Protein AF-A0A1Y4IYH4-F1 (afdb_monomer)

Solvent-accessible surface area (backbone atoms only — not comparable to full-atom values): 10622 Å² total; per-residue (Å²): 116,68,70,62,53,53,55,55,51,54,55,56,58,58,58,67,68,66,68,66,77,70,72,69,72,68,76,26,35,37,28,42,46,94,68,52,71,69,56,47,57,51,36,62,74,78,44,76,47,58,48,52,30,32,38,38,54,55,100,70,53,34,33,33,34,35,35,42,35,40,28,56,84,56,44,77,47,79,48,78,71,44,76,44,80,45,66,56,59,51,42,37,32,43,35,59,52,62,54,32,41,31,44,36,41,56,50,98,92,48,75,51,78,46,74,46,77,32,94,58,37,36,75,82,73,25,72,39,69,49,78,50,65,53,73,57,81,41,79,59,50,73,69,46,76,40,62,46,34,34,36,41,6,24,68,60,85,59,84,75,73,74,82,64,56,77,51,51,89,77,54,78,34,33,28,28,38,33,35,34,39,32,40,35,69,54,77,86,129

Nearest PDB structures (foldseek):
  6zzg-assembly2_J  TM=3.929E-01  e=9.591E-01  Mus musculus
  5dc0-assembly1_A  TM=3.392E-01  e=7.765E-01  Homo sapiens
  3e8v-assembly1_A  TM=3.009E-01  e=7.366E-01  Bacteroides fragilis NCTC 9343
  7zlv-assembly1_i  TM=2.589E-01  e=2.353E+00  Escherichia phage T5

Secondary structure (DSSP, 8-state):
-HHHHHHHHHHHHHHGGG------PPPPEEEE----HHHHHHHHHH-TTEEEEEEE--SS-EEEEEEEEEEETTEEEEEEEEEEEPPSEEEEEEEE-SSEEEEEEEETTEEEEEEEE-S--HHHH-SEEEEEE--SEEE--TT-EEEEEEEEEESS--SSPPS-GGGGGGS--SEEEEEEEEEEE----

Radius of gyration: 23.45 Å; Cα contacts (8 Å, |Δi|>4): 371; chains: 1; bounding box: 82×43×54 Å

Structure (mmCIF, N/CA/C/O backbone):
data_AF-A0A1Y4IYH4-F1
#
_entry.id   AF-A0A1Y4IYH4-F1
#
loop_
_atom_site.group_PDB
_atom_site.id
_atom_site.type_symbol
_atom_site.label_atom_id
_atom_site.label_alt_id
_atom_site.label_comp_id
_atom_site.label_asym_id
_atom_site.label_entity_id
_atom_site.label_seq_id
_atom_site.pdbx_PDB_ins_code
_atom_site.Cartn_x
_atom_site.Cartn_y
_atom_site.Cartn_z
_atom_site.occupancy
_atom_site.B_iso_or_equiv
_atom_site.auth_seq_id
_atom_site.auth_comp_id
_atom_site.auth_asym_id
_atom_site.auth_atom_id
_atom_site.pdbx_PDB_model_num
ATOM 1 N N . MET A 1 1 ? -67.430 -4.080 26.512 1.00 50.81 1 MET A N 1
ATOM 2 C CA . MET A 1 1 ? -66.616 -4.223 25.279 1.00 50.81 1 MET A CA 1
ATOM 3 C C . MET A 1 1 ? -65.367 -3.336 25.262 1.00 50.81 1 MET A C 1
ATOM 5 O O . MET A 1 1 ? -64.350 -3.802 24.774 1.00 50.81 1 MET A O 1
ATOM 9 N N . ALA A 1 2 ? -65.377 -2.137 25.863 1.00 53.12 2 ALA A N 1
ATOM 10 C CA . ALA A 1 2 ? -64.227 -1.215 25.870 1.00 53.12 2 ALA A CA 1
ATOM 11 C C . ALA A 1 2 ? -62.920 -1.771 26.489 1.00 53.12 2 ALA A C 1
ATOM 13 O O . ALA A 1 2 ? -61.836 -1.502 25.987 1.00 53.12 2 ALA A O 1
ATOM 14 N N . LYS A 1 3 ? -63.005 -2.607 27.536 1.00 47.94 3 LYS A N 1
ATOM 15 C CA . LYS A 1 3 ? -61.825 -3.136 28.255 1.00 47.94 3 LYS A CA 1
ATOM 16 C C . LYS A 1 3 ? -60.985 -4.125 27.425 1.00 47.94 3 LYS A C 1
ATOM 18 O O . LYS A 1 3 ? -59.770 -4.141 27.554 1.00 47.94 3 LYS A O 1
ATOM 23 N N . LYS A 1 4 ? -61.628 -4.915 26.549 1.00 50.66 4 LYS A N 1
ATOM 24 C CA . LYS A 1 4 ? -60.944 -5.853 25.636 1.00 50.66 4 LYS A CA 1
ATOM 25 C C . LYS A 1 4 ? -60.286 -5.128 24.459 1.00 50.66 4 LYS A C 1
ATOM 27 O O . LYS A 1 4 ? -59.223 -5.545 24.026 1.00 50.66 4 LYS A O 1
ATOM 32 N N . LEU A 1 5 ? -60.888 -4.027 24.000 1.00 55.97 5 LEU A N 1
ATOM 33 C CA . LEU A 1 5 ? -60.331 -3.187 22.939 1.00 55.97 5 LEU A CA 1
ATOM 34 C C . LEU A 1 5 ? -59.094 -2.414 23.429 1.00 55.97 5 LEU A C 1
ATOM 36 O O . LEU A 1 5 ? -58.098 -2.348 22.722 1.00 55.97 5 LEU A O 1
ATOM 40 N N . LEU A 1 6 ? -59.118 -1.923 24.675 1.00 57.62 6 LEU A N 1
ATOM 41 C CA . LEU A 1 6 ? -57.980 -1.226 25.286 1.00 57.62 6 LEU A CA 1
ATOM 42 C C . LEU A 1 6 ? -56.748 -2.138 25.447 1.00 57.62 6 LEU A C 1
ATOM 44 O O . LEU A 1 6 ? -55.632 -1.716 25.172 1.00 57.62 6 LEU A O 1
ATOM 48 N N . LEU A 1 7 ? -56.951 -3.403 25.837 1.00 55.66 7 LEU A N 1
ATOM 49 C CA . LEU A 1 7 ? -55.882 -4.407 25.963 1.00 55.66 7 LEU A CA 1
ATOM 50 C C . LEU A 1 7 ? -55.277 -4.816 24.607 1.00 55.66 7 LEU A C 1
ATOM 52 O O . LEU A 1 7 ? -54.079 -5.083 24.520 1.00 55.66 7 LEU A O 1
ATOM 56 N N . LEU A 1 8 ? -56.086 -4.829 23.545 1.00 58.03 8 LEU A N 1
ATOM 57 C CA . LEU A 1 8 ? -55.641 -5.136 22.180 1.00 58.03 8 LEU A CA 1
ATOM 58 C C . LEU A 1 8 ? -54.833 -3.986 21.561 1.00 58.03 8 LEU A C 1
ATOM 60 O O . LEU A 1 8 ? -53.857 -4.222 20.862 1.00 58.03 8 LEU A O 1
ATOM 64 N N . VAL A 1 9 ? -55.190 -2.738 21.873 1.00 59.75 9 VAL A N 1
ATOM 65 C CA . VAL A 1 9 ? -54.425 -1.557 21.442 1.00 59.75 9 VAL A CA 1
ATOM 66 C C . VAL A 1 9 ? -53.103 -1.442 22.211 1.00 59.75 9 VAL A C 1
ATOM 68 O O . VAL A 1 9 ? -52.075 -1.129 21.616 1.00 59.75 9 VAL A O 1
ATOM 71 N N . LEU A 1 10 ? -53.093 -1.768 23.510 1.00 56.16 10 LEU A N 1
ATOM 72 C CA . LEU A 1 10 ? -51.880 -1.719 24.336 1.00 56.16 10 LEU A CA 1
ATOM 73 C C . LEU A 1 10 ? -50.839 -2.777 23.923 1.00 56.16 10 LEU A C 1
ATOM 75 O O . LEU A 1 10 ? -49.643 -2.511 23.960 1.00 56.16 10 LEU A O 1
ATOM 79 N N . THR A 1 11 ? -51.281 -3.958 23.481 1.00 58.38 11 THR A N 1
ATOM 80 C CA . THR A 1 11 ? -50.388 -5.023 22.983 1.00 58.38 11 THR A CA 1
ATOM 81 C C . THR A 1 11 ? -49.821 -4.715 21.595 1.00 58.38 11 THR A C 1
ATOM 83 O O . THR A 1 11 ? -48.663 -5.031 21.334 1.00 58.38 11 THR A O 1
ATOM 86 N N . LEU A 1 12 ? -50.579 -4.021 20.738 1.00 54.62 12 LEU A N 1
ATOM 87 C CA . LEU A 1 12 ? -50.099 -3.562 19.430 1.00 54.62 12 LEU A CA 1
ATOM 88 C C . LEU A 1 12 ? -49.062 -2.426 19.547 1.00 54.62 12 LEU A C 1
ATOM 90 O O . LEU A 1 12 ? -48.119 -2.368 18.763 1.00 54.62 12 LEU A O 1
ATOM 94 N N . LEU A 1 13 ? -49.200 -1.557 20.556 1.00 55.19 13 LEU A N 1
ATOM 95 C CA . LEU A 1 13 ? -48.246 -0.477 20.847 1.00 55.19 13 LEU A CA 1
ATOM 96 C C . LEU A 1 13 ? -46.924 -0.985 21.446 1.00 55.19 13 LEU A C 1
ATOM 98 O O . LEU A 1 13 ? -45.880 -0.409 21.153 1.00 55.19 13 LEU A O 1
ATOM 102 N N . LEU A 1 14 ? -46.935 -2.075 22.227 1.00 54.03 14 LEU A N 1
ATOM 103 C CA . LEU A 1 14 ? -45.694 -2.690 22.725 1.00 54.03 14 LEU A CA 1
ATOM 104 C C . LEU A 1 14 ? -44.902 -3.426 21.629 1.00 54.03 14 LEU A C 1
ATOM 106 O O . LEU A 1 14 ? -43.679 -3.492 21.714 1.00 54.03 14 LEU A O 1
ATOM 110 N N . ALA A 1 15 ? -45.563 -3.942 20.588 1.00 53.66 15 ALA A N 1
ATOM 111 C CA . ALA A 1 15 ? -44.885 -4.617 19.477 1.00 53.66 15 ALA A CA 1
ATOM 112 C C . ALA A 1 15 ? -44.146 -3.642 18.537 1.00 53.66 15 ALA A C 1
ATOM 114 O O . ALA A 1 15 ? -43.142 -4.014 17.936 1.00 53.66 15 ALA A O 1
ATOM 115 N N . ALA A 1 16 ? -44.591 -2.383 18.448 1.00 50.28 16 ALA A N 1
ATOM 116 C CA . ALA A 1 16 ? -43.947 -1.354 17.625 1.00 50.28 16 ALA A CA 1
ATOM 117 C C . ALA A 1 16 ? -42.664 -0.765 18.251 1.00 50.28 16 ALA A C 1
ATOM 119 O O . ALA A 1 16 ? -41.899 -0.099 17.560 1.00 50.28 16 ALA A O 1
ATOM 120 N N . GLY A 1 17 ? -42.406 -1.021 19.541 1.00 47.31 17 GLY A N 1
ATOM 121 C CA . GLY A 1 17 ? -41.174 -0.615 20.234 1.00 47.31 17 GLY A CA 1
ATOM 122 C C . GLY A 1 17 ? -40.003 -1.594 20.083 1.00 47.31 17 GLY A C 1
ATOM 123 O O . GLY A 1 17 ? -38.910 -1.303 20.556 1.00 47.31 17 GLY A O 1
ATOM 124 N N . LEU A 1 18 ? -40.220 -2.746 19.435 1.00 45.38 18 LEU A N 1
ATOM 125 C CA . LEU A 1 18 ? -39.199 -3.770 19.170 1.00 45.38 18 LEU A CA 1
ATOM 126 C C . LEU A 1 18 ? -38.553 -3.631 17.787 1.00 45.38 18 LEU A C 1
ATOM 128 O O . LEU A 1 18 ? -37.831 -4.531 17.362 1.00 45.38 18 LEU A O 1
ATOM 132 N N . CYS A 1 19 ? -38.756 -2.500 17.102 1.00 47.59 19 CYS A N 1
ATOM 133 C CA . CYS A 1 19 ? -37.833 -2.096 16.053 1.00 47.59 19 CYS A CA 1
ATOM 134 C C . CYS A 1 19 ? -36.523 -1.738 16.758 1.00 47.59 19 CYS A C 1
ATOM 136 O O . CYS A 1 19 ? -36.266 -0.579 17.083 1.00 47.59 19 CYS A O 1
ATOM 138 N N . GLY A 1 20 ? -35.743 -2.769 17.092 1.00 42.69 20 GLY A N 1
ATOM 139 C CA . GLY A 1 20 ? -34.350 -2.600 17.422 1.00 42.69 20 GLY A CA 1
ATOM 140 C C . GLY A 1 20 ? -33.790 -1.708 16.334 1.00 42.69 20 GLY A C 1
ATOM 141 O O . GLY A 1 20 ? -33.920 -2.014 15.148 1.00 42.69 20 GLY A O 1
ATOM 142 N N . CYS A 1 21 ? -33.235 -0.569 16.731 1.00 44.31 21 CYS A N 1
ATOM 143 C CA . CYS A 1 21 ? -32.196 0.024 15.926 1.00 44.31 21 CYS A CA 1
ATOM 144 C C . CYS A 1 21 ? -31.138 -1.073 15.833 1.00 44.31 21 CYS A C 1
ATOM 146 O O . CYS A 1 21 ? -30.289 -1.194 16.716 1.00 44.31 21 CYS A O 1
ATOM 148 N N . GLU A 1 22 ? -31.222 -1.913 14.801 1.00 43.88 22 GLU A N 1
ATOM 149 C CA . GLU A 1 22 ? -30.023 -2.425 14.180 1.00 43.88 22 GLU A CA 1
ATOM 150 C C . GLU A 1 22 ? -29.226 -1.150 13.935 1.00 43.88 22 GLU A C 1
ATOM 152 O O . GLU A 1 22 ? -29.556 -0.342 13.064 1.00 43.88 22 GLU A O 1
ATOM 157 N N . LYS A 1 23 ? -28.267 -0.868 14.824 1.00 43.31 23 LYS A N 1
ATOM 158 C CA . LYS A 1 23 ? -27.144 -0.028 14.459 1.00 43.31 23 LYS A CA 1
ATOM 159 C C . LYS A 1 23 ? -26.594 -0.763 13.253 1.00 43.31 23 LYS A C 1
ATOM 161 O O . LYS A 1 23 ? -25.899 -1.759 13.432 1.00 43.31 23 LYS A O 1
ATOM 166 N N . GLY A 1 24 ? -27.033 -0.368 12.058 1.00 44.16 24 GLY A N 1
ATOM 167 C CA . GLY A 1 24 ? -26.404 -0.799 10.831 1.00 44.16 24 GLY A CA 1
ATOM 168 C C . GLY A 1 24 ? -24.943 -0.498 11.071 1.00 44.16 24 GLY A C 1
ATOM 169 O O . GLY A 1 24 ? -24.601 0.662 11.306 1.00 44.16 24 GLY A O 1
ATOM 170 N N . LEU A 1 25 ? -24.144 -1.554 11.218 1.00 59.16 25 LEU A N 1
ATOM 171 C CA . LEU A 1 25 ? -22.717 -1.413 11.426 1.00 59.16 25 LEU A CA 1
ATOM 172 C C . LEU A 1 25 ? -22.259 -0.547 10.263 1.00 59.16 25 LEU A C 1
ATOM 174 O O . LEU A 1 25 ? -22.497 -0.914 9.108 1.00 59.16 25 LEU A O 1
ATOM 178 N N . GLU A 1 26 ? -21.735 0.644 10.563 1.00 69.81 26 GLU A N 1
ATOM 179 C CA . GLU A 1 26 ? -21.171 1.470 9.506 1.00 69.81 26 GLU A CA 1
ATOM 180 C C . GLU A 1 26 ? -20.184 0.588 8.737 1.00 69.81 26 GLU A C 1
ATOM 182 O O . GLU A 1 26 ? -19.442 -0.181 9.365 1.00 69.81 26 GLU A O 1
ATOM 187 N N . PRO A 1 27 ? -20.230 0.608 7.394 1.00 85.62 27 PRO A N 1
ATOM 188 C CA . PRO A 1 27 ? -19.358 -0.242 6.610 1.00 85.62 27 PRO A CA 1
ATOM 189 C C . PRO A 1 27 ? -17.913 0.047 7.008 1.00 85.62 27 PRO A C 1
ATOM 191 O O . PRO A 1 27 ? -17.549 1.197 7.261 1.00 85.62 27 PRO A O 1
ATOM 194 N N . MET A 1 28 ? -17.097 -1.001 7.073 1.00 95.25 28 MET A N 1
ATOM 195 C CA . MET A 1 28 ? -15.667 -0.825 7.2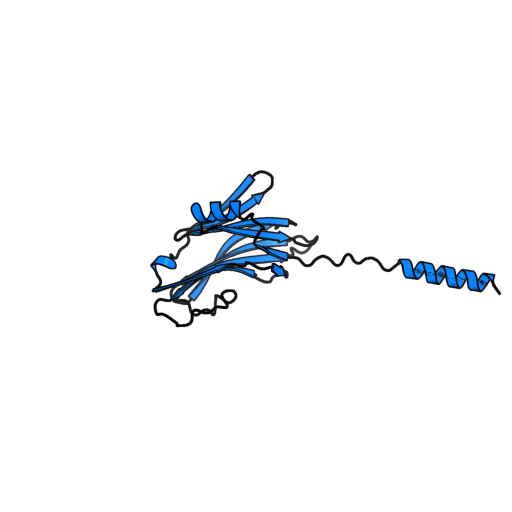87 1.00 95.25 28 MET A CA 1
ATOM 196 C C . MET A 1 28 ? -15.093 -0.033 6.115 1.00 95.25 28 MET A C 1
ATOM 198 O O . MET A 1 28 ? -15.462 -0.266 4.961 1.00 95.25 28 MET A O 1
ATOM 202 N N . GLN A 1 29 ? -14.222 0.923 6.407 1.00 96.38 29 GLN A N 1
ATOM 203 C CA . GLN A 1 29 ? -13.776 1.925 5.443 1.00 96.38 29 GLN A CA 1
ATOM 204 C C . GLN A 1 29 ? -12.274 2.130 5.523 1.00 96.38 29 GLN A C 1
ATOM 206 O O . GLN A 1 29 ? -11.694 2.108 6.605 1.00 96.38 29 GLN A O 1
ATOM 211 N N . LEU A 1 30 ? -11.679 2.387 4.365 1.00 97.06 30 LEU A N 1
ATOM 212 C CA . LEU A 1 30 ? -10.299 2.804 4.175 1.00 97.06 30 LEU A CA 1
ATOM 213 C C . LEU A 1 30 ? -10.303 4.014 3.245 1.00 97.06 30 LEU A C 1
ATOM 215 O O . LEU A 1 30 ? -10.937 3.976 2.192 1.00 97.06 30 LEU A O 1
ATOM 219 N N . ARG A 1 31 ? -9.596 5.082 3.601 1.00 95.75 31 ARG A N 1
ATOM 220 C CA . ARG A 1 31 ? -9.535 6.291 2.771 1.00 95.75 31 ARG A CA 1
ATOM 221 C C . ARG A 1 31 ? -8.257 7.073 2.999 1.00 95.75 31 ARG A C 1
ATOM 223 O O . ARG A 1 31 ? -7.542 6.833 3.968 1.00 95.75 31 ARG A O 1
ATOM 230 N N . ALA A 1 32 ? -7.974 8.021 2.109 1.00 93.44 32 ALA A N 1
ATOM 231 C CA . ALA A 1 32 ? -6.895 8.978 2.328 1.00 93.44 32 ALA A CA 1
ATOM 232 C C . ALA A 1 32 ? -7.135 9.759 3.629 1.00 93.44 32 ALA A C 1
ATOM 234 O O . ALA A 1 32 ? -8.243 10.245 3.870 1.00 93.44 32 ALA A O 1
ATOM 235 N N . ALA A 1 33 ? -6.098 9.881 4.458 1.00 91.19 33 ALA A N 1
ATOM 236 C CA . ALA A 1 33 ? -6.211 10.591 5.723 1.00 91.19 33 ALA A CA 1
ATOM 237 C C . ALA A 1 33 ? -6.438 12.095 5.468 1.00 91.19 33 ALA A C 1
ATOM 239 O O . ALA A 1 33 ? -5.775 12.689 4.602 1.00 91.19 33 ALA A O 1
ATOM 240 N N . PRO A 1 34 ? -7.353 12.746 6.205 1.00 85.81 34 PRO A N 1
ATOM 241 C CA . PRO A 1 34 ? -7.597 14.171 6.056 1.00 85.81 34 PRO A CA 1
ATOM 242 C C . PRO A 1 34 ? -6.408 14.975 6.599 1.00 85.81 34 PRO A C 1
ATOM 244 O O . PRO A 1 34 ? -6.299 15.226 7.794 1.00 85.81 34 PRO A O 1
ATOM 247 N N . VAL A 1 35 ? -5.523 15.427 5.709 1.00 85.00 35 VAL A N 1
ATOM 248 C CA . VAL A 1 35 ? -4.452 16.379 6.048 1.00 85.00 35 VAL A CA 1
ATOM 249 C C . VAL A 1 35 ? -4.819 17.797 5.618 1.00 85.00 35 VAL A C 1
ATOM 251 O O . VAL A 1 35 ? -5.391 18.004 4.537 1.00 85.00 35 VAL A O 1
ATOM 254 N N . SER A 1 36 ? -4.486 18.776 6.470 1.00 86.12 36 SER A N 1
ATOM 255 C CA . SER A 1 36 ? -4.703 20.193 6.167 1.00 86.12 36 SER A CA 1
ATOM 256 C C . SER A 1 36 ? -3.889 20.616 4.946 1.00 86.12 36 SER A C 1
ATOM 258 O O . SER A 1 36 ? -2.914 19.962 4.565 1.00 86.12 36 SER A O 1
ATOM 260 N N . GLU A 1 37 ? -4.293 21.716 4.320 1.00 87.00 37 GLU A N 1
ATOM 261 C CA . GLU A 1 37 ? -3.578 22.255 3.166 1.00 87.00 37 GLU A CA 1
ATOM 262 C C . GLU A 1 37 ? -2.154 22.682 3.544 1.00 87.00 37 GLU A C 1
ATOM 264 O O . GLU A 1 37 ? -1.207 22.399 2.818 1.00 87.00 37 GLU A O 1
ATOM 269 N N . GLU A 1 38 ? -1.973 23.269 4.727 1.00 87.50 38 GLU A N 1
ATOM 270 C CA . GLU A 1 38 ? -0.659 23.645 5.246 1.00 87.50 38 GLU A CA 1
ATOM 271 C C . GLU A 1 38 ? 0.225 22.415 5.483 1.00 87.50 38 GLU A C 1
ATOM 273 O O . GLU A 1 38 ? 1.398 22.417 5.113 1.00 87.50 38 GLU A O 1
ATOM 278 N N . THR A 1 39 ? -0.325 21.340 6.063 1.00 86.38 39 THR A N 1
ATOM 279 C CA . THR A 1 39 ? 0.412 20.081 6.241 1.00 86.38 39 THR A CA 1
ATOM 280 C C . THR A 1 39 ? 0.791 19.474 4.895 1.00 86.38 39 THR A C 1
ATOM 282 O O . THR A 1 3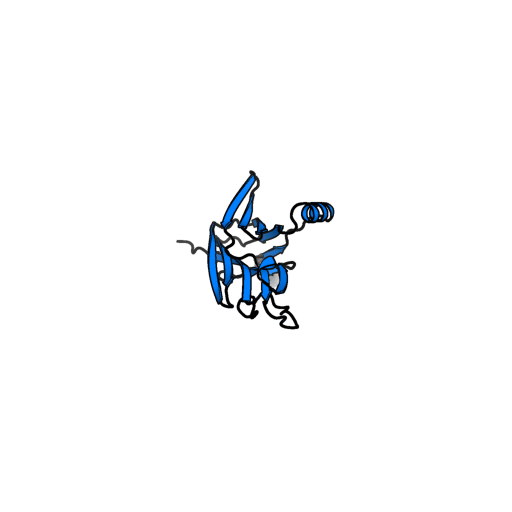9 ? 1.926 19.034 4.738 1.00 86.38 39 THR A O 1
ATOM 285 N N . ARG A 1 40 ? -0.115 19.492 3.912 1.00 84.69 40 ARG A N 1
ATOM 286 C CA . ARG A 1 40 ? 0.157 18.986 2.561 1.00 84.69 40 ARG A CA 1
ATOM 287 C C . ARG A 1 40 ? 1.266 19.779 1.873 1.00 84.69 40 ARG A C 1
ATOM 289 O O . ARG A 1 40 ? 2.202 19.172 1.378 1.00 84.69 40 ARG A O 1
ATOM 296 N N . GLN A 1 41 ? 1.238 21.109 1.953 1.00 85.62 41 GLN A N 1
ATOM 297 C CA . GLN A 1 41 ? 2.306 21.962 1.418 1.00 85.62 41 GLN A CA 1
ATOM 298 C C . GLN A 1 41 ? 3.663 21.673 2.061 1.00 85.62 41 GLN A C 1
ATOM 300 O O . GLN A 1 41 ? 4.685 21.680 1.380 1.00 85.62 41 GLN A O 1
ATOM 305 N N . VAL A 1 42 ? 3.695 21.411 3.370 1.00 85.88 42 VAL A N 1
ATOM 306 C CA . VAL A 1 42 ? 4.935 21.016 4.047 1.00 85.88 42 VAL A CA 1
ATOM 307 C C . VAL A 1 42 ? 5.403 19.645 3.564 1.00 85.88 42 VAL A C 1
ATOM 309 O O . VAL A 1 42 ? 6.581 19.509 3.246 1.00 85.88 42 VAL A O 1
ATOM 312 N N . LEU A 1 43 ? 4.506 18.659 3.473 1.00 84.94 43 LEU A N 1
ATOM 313 C CA . LEU A 1 43 ? 4.821 17.319 2.969 1.00 84.94 43 LEU A CA 1
ATOM 314 C C . LEU A 1 43 ? 5.353 17.362 1.533 1.00 84.94 43 LEU A C 1
ATOM 316 O O . LEU A 1 43 ? 6.386 16.763 1.265 1.00 84.94 43 LEU A O 1
ATOM 320 N N . ASP A 1 44 ? 4.750 18.155 0.650 1.00 83.06 44 ASP A N 1
ATOM 321 C CA . ASP A 1 44 ? 5.201 18.312 -0.737 1.00 83.06 44 ASP A CA 1
ATOM 322 C C . ASP A 1 44 ? 6.625 18.889 -0.844 1.00 83.06 44 ASP A C 1
ATOM 324 O O . ASP A 1 44 ? 7.338 18.620 -1.812 1.00 83.06 44 ASP A O 1
ATOM 328 N N . LEU A 1 45 ? 7.063 19.674 0.149 1.00 81.75 45 LEU A N 1
ATOM 329 C CA . LEU A 1 45 ? 8.416 20.237 0.201 1.00 81.75 45 LEU A CA 1
ATOM 330 C C . LEU A 1 45 ? 9.458 19.260 0.755 1.00 81.75 45 LEU A C 1
ATOM 332 O O . LEU A 1 45 ? 10.628 19.359 0.382 1.00 81.75 45 LEU A O 1
ATOM 336 N N . ILE A 1 46 ? 9.067 18.380 1.682 1.00 80.50 46 ILE A N 1
ATOM 337 C CA . ILE A 1 46 ? 10.012 17.545 2.442 1.00 80.50 46 ILE A CA 1
ATOM 338 C C . ILE A 1 46 ? 10.005 16.074 2.026 1.00 80.50 46 ILE A C 1
ATOM 340 O O . ILE A 1 46 ? 11.037 15.418 2.152 1.00 80.50 46 ILE A O 1
ATOM 344 N N . ASP A 1 47 ? 8.865 15.552 1.573 1.00 75.12 47 ASP A N 1
ATOM 345 C CA . ASP A 1 47 ? 8.660 14.135 1.281 1.00 75.12 47 ASP A CA 1
ATOM 346 C C . ASP A 1 47 ? 7.421 13.918 0.392 1.00 75.12 47 ASP A C 1
ATOM 348 O O . ASP A 1 47 ? 6.353 13.504 0.848 1.00 75.12 47 ASP A O 1
ATOM 352 N N . ASN A 1 48 ? 7.570 14.177 -0.908 1.00 72.25 48 ASN A N 1
ATOM 353 C CA . ASN A 1 48 ? 6.514 13.947 -1.901 1.00 72.25 48 ASN A CA 1
ATOM 354 C C . ASN A 1 48 ? 6.242 12.452 -2.182 1.00 72.25 48 ASN A C 1
ATOM 356 O O . ASN A 1 48 ? 5.418 12.121 -3.035 1.00 72.25 48 ASN A O 1
ATOM 360 N N . GLU A 1 49 ? 6.944 11.548 -1.494 1.00 83.50 49 GLU A N 1
ATOM 361 C CA . GLU A 1 49 ? 6.802 10.096 -1.615 1.00 83.50 49 GLU A CA 1
ATOM 362 C C . GLU A 1 49 ? 5.961 9.488 -0.483 1.00 83.50 49 GLU A C 1
ATOM 364 O O . GLU A 1 49 ? 5.720 8.277 -0.483 1.00 83.50 49 GLU A O 1
ATOM 369 N N . LEU A 1 50 ? 5.510 10.313 0.470 1.00 89.50 50 LEU A N 1
ATOM 370 C CA . LEU A 1 50 ? 4.676 9.911 1.596 1.00 89.50 50 LEU A CA 1
ATOM 371 C C . LEU A 1 50 ? 3.187 10.025 1.248 1.00 89.50 50 LEU A C 1
ATOM 373 O O . LEU A 1 50 ? 2.706 11.071 0.821 1.00 89.50 50 LEU A O 1
ATOM 377 N N . THR A 1 51 ? 2.421 8.964 1.488 1.00 91.81 51 THR A N 1
ATOM 378 C CA . THR A 1 51 ? 0.953 8.986 1.402 1.00 91.81 51 THR A CA 1
ATOM 379 C C . THR A 1 51 ? 0.346 8.426 2.683 1.00 91.81 51 THR A C 1
ATOM 381 O O . THR A 1 51 ? 0.839 7.433 3.210 1.00 91.81 51 THR A O 1
ATOM 384 N N . LEU A 1 52 ? -0.697 9.086 3.195 1.00 93.12 52 LEU A N 1
ATOM 385 C CA . LEU A 1 52 ? -1.342 8.770 4.468 1.00 93.12 52 LEU A CA 1
ATOM 386 C C . LEU A 1 52 ? -2.767 8.261 4.238 1.00 93.12 52 LEU A C 1
ATOM 388 O O . LEU A 1 52 ? -3.527 8.852 3.465 1.00 93.12 52 LEU A O 1
ATOM 392 N N . TRP A 1 53 ? -3.145 7.223 4.975 1.00 95.88 53 TRP A N 1
ATOM 393 C CA . TRP A 1 53 ? -4.493 6.668 5.002 1.00 95.88 53 TRP A CA 1
ATOM 394 C C . TRP A 1 53 ? -4.975 6.469 6.430 1.00 95.88 53 TRP A C 1
ATOM 396 O O . TRP A 1 53 ? -4.194 6.319 7.369 1.00 95.88 53 TRP A O 1
ATOM 406 N N . GLU A 1 54 ? -6.290 6.426 6.567 1.00 95.44 54 GLU A N 1
ATOM 407 C CA . GLU A 1 54 ? -6.966 5.997 7.779 1.00 95.44 54 GLU A CA 1
ATOM 408 C C . GLU A 1 54 ? -7.944 4.875 7.447 1.00 95.44 54 GLU A C 1
ATOM 410 O O . GLU A 1 54 ? -8.503 4.819 6.344 1.00 95.44 54 GLU A O 1
ATOM 415 N N . TYR A 1 55 ? -8.160 3.980 8.406 1.00 95.88 55 TYR A N 1
ATOM 416 C CA . TYR A 1 55 ? -9.180 2.947 8.294 1.00 95.88 55 TYR A CA 1
ATOM 417 C C . TYR A 1 55 ? -10.006 2.814 9.566 1.00 95.88 55 TYR A C 1
ATOM 419 O O . TYR A 1 55 ? -9.541 3.114 10.665 1.00 95.88 55 TYR A O 1
ATOM 427 N N . ARG A 1 56 ? -11.232 2.314 9.406 1.00 95.50 56 ARG A N 1
ATOM 428 C CA . ARG A 1 56 ? -12.149 1.938 10.483 1.00 95.50 56 ARG A CA 1
ATOM 429 C C . ARG A 1 56 ? -12.727 0.557 10.196 1.00 95.50 56 ARG A C 1
ATOM 431 O O . ARG A 1 56 ? -13.274 0.324 9.119 1.00 95.50 56 ARG A O 1
ATOM 438 N N . LEU A 1 57 ? -12.631 -0.331 11.176 1.00 95.06 57 LEU A N 1
ATOM 439 C CA . LEU A 1 57 ? -13.211 -1.669 11.180 1.00 95.06 57 LEU A CA 1
ATOM 440 C C . LEU A 1 57 ? -14.471 -1.701 12.056 1.00 95.06 57 LEU A C 1
ATOM 442 O O . LEU A 1 57 ? -14.758 -0.769 12.806 1.00 95.06 57 LEU A O 1
ATOM 446 N N . ASN A 1 58 ? -15.238 -2.781 11.941 1.00 93.44 58 ASN A N 1
ATOM 447 C CA . ASN A 1 58 ? -16.351 -3.069 12.841 1.00 93.44 58 ASN A CA 1
ATOM 448 C C . ASN A 1 58 ? -15.838 -3.756 14.126 1.00 93.44 58 ASN A C 1
ATOM 450 O O . ASN A 1 58 ? -14.636 -3.945 14.295 1.00 93.44 58 ASN A O 1
ATOM 454 N N . ASP A 1 59 ? -16.748 -4.172 15.011 1.00 88.44 59 ASP A N 1
ATOM 455 C CA . ASP A 1 59 ? -16.426 -4.778 16.318 1.00 88.44 59 ASP A CA 1
ATOM 456 C C . ASP A 1 59 ? -15.775 -6.189 16.245 1.00 88.44 59 ASP A C 1
ATOM 458 O O . ASP A 1 59 ? -15.711 -6.903 17.248 1.00 88.44 59 ASP A O 1
ATOM 462 N N . GLY A 1 60 ? -15.302 -6.622 15.071 1.00 90.06 60 GLY A N 1
ATOM 463 C CA . GLY A 1 60 ? -14.583 -7.882 14.874 1.00 90.06 60 GLY A CA 1
ATOM 464 C C . GLY A 1 60 ? -13.090 -7.803 15.215 1.00 90.06 60 GLY A C 1
ATOM 465 O O . GLY A 1 60 ? -12.518 -6.734 15.417 1.00 90.06 60 GLY A O 1
ATOM 466 N N . THR A 1 61 ? -12.432 -8.964 15.257 1.00 94.31 61 THR A N 1
ATOM 467 C CA . THR A 1 61 ? -10.965 -9.047 15.361 1.00 94.31 61 THR A CA 1
ATOM 468 C C . THR A 1 61 ? -10.384 -9.357 13.991 1.00 94.31 61 THR A C 1
ATOM 470 O O . THR A 1 61 ? -10.819 -10.301 13.330 1.00 94.31 61 THR A O 1
ATOM 473 N N . TYR A 1 62 ? -9.394 -8.574 13.569 1.00 95.88 62 TYR A N 1
ATOM 474 C CA . TYR A 1 62 ? -8.817 -8.677 12.234 1.00 95.88 62 TYR A CA 1
ATOM 475 C C . TYR A 1 62 ? -7.296 -8.755 12.280 1.00 95.88 62 TYR A C 1
ATOM 477 O O . TYR A 1 62 ? -6.641 -8.180 13.147 1.00 95.88 62 TYR A O 1
ATOM 485 N N . THR A 1 63 ? -6.735 -9.443 11.293 1.00 96.88 63 THR A N 1
ATOM 486 C CA . THR A 1 63 ? -5.325 -9.337 10.915 1.00 96.88 63 THR A CA 1
ATOM 487 C C . THR A 1 63 ? -5.217 -8.413 9.709 1.00 96.88 63 THR A C 1
ATOM 489 O O . THR A 1 63 ? -5.938 -8.602 8.728 1.00 96.88 63 THR A O 1
ATOM 492 N N . MET A 1 64 ? -4.316 -7.437 9.779 1.00 96.19 64 MET A N 1
ATOM 493 C CA . MET A 1 64 ? -3.909 -6.603 8.653 1.00 96.19 64 MET A CA 1
ATOM 494 C C . MET A 1 64 ? -2.637 -7.186 8.039 1.00 96.19 64 MET A C 1
ATOM 496 O O . MET A 1 64 ? -1.659 -7.454 8.744 1.00 96.19 64 MET A O 1
ATOM 500 N N . VAL A 1 65 ? -2.646 -7.349 6.720 1.00 96.69 65 VAL A N 1
ATOM 501 C CA . VAL A 1 65 ? -1.445 -7.641 5.937 1.00 96.69 65 VAL A CA 1
ATOM 502 C C . VAL A 1 65 ? -1.234 -6.498 4.960 1.00 96.69 65 VAL A C 1
ATOM 504 O O . VAL A 1 65 ? -2.163 -6.111 4.253 1.00 96.69 65 VAL A O 1
ATOM 507 N N . VAL A 1 66 ? -0.021 -5.951 4.954 1.00 97.06 66 VAL A N 1
ATOM 508 C CA . VAL A 1 66 ? 0.424 -4.964 3.967 1.00 97.06 66 VAL A CA 1
ATOM 509 C C . VAL A 1 66 ? 1.457 -5.648 3.093 1.00 97.06 66 VAL A C 1
ATOM 511 O O . VAL A 1 66 ? 2.460 -6.160 3.600 1.00 97.06 66 VAL A O 1
ATOM 514 N N . ASP A 1 67 ? 1.203 -5.665 1.794 1.00 96.38 67 ASP A N 1
ATOM 515 C CA . ASP A 1 67 ? 2.032 -6.345 0.808 1.00 96.38 67 ASP A CA 1
ATOM 516 C C . ASP A 1 67 ? 2.713 -5.328 -0.113 1.00 96.38 67 ASP A C 1
ATOM 518 O O . ASP A 1 67 ? 2.123 -4.327 -0.525 1.00 96.38 67 ASP A O 1
ATOM 522 N N . LEU A 1 68 ? 3.971 -5.613 -0.443 1.00 96.00 68 LEU A N 1
ATOM 523 C CA . LEU A 1 68 ? 4.722 -4.965 -1.508 1.00 96.00 68 LEU A CA 1
ATOM 524 C C . LEU A 1 68 ? 4.686 -5.872 -2.739 1.00 96.00 68 LEU A C 1
ATOM 526 O O . LEU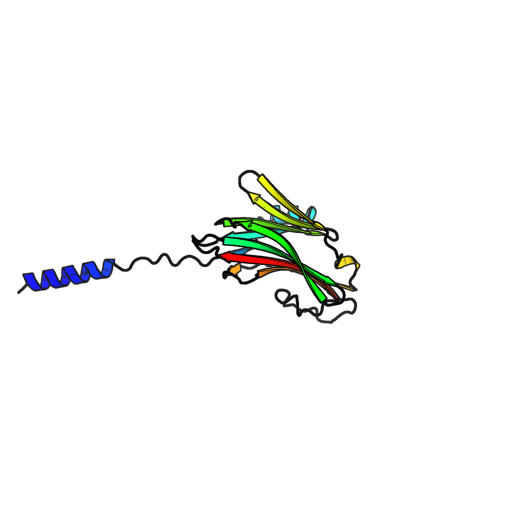 A 1 68 ? 5.169 -7.006 -2.709 1.00 96.00 68 LEU A O 1
ATOM 530 N N . TRP A 1 69 ? 4.165 -5.334 -3.829 1.00 97.19 69 TRP A N 1
ATOM 531 C CA . TRP A 1 69 ? 4.203 -5.929 -5.154 1.00 97.19 69 TRP A CA 1
ATOM 532 C C . TRP A 1 69 ? 5.299 -5.278 -5.982 1.00 97.19 69 TRP A C 1
ATOM 534 O O . TRP A 1 69 ? 5.449 -4.056 -5.972 1.00 97.19 69 TRP A O 1
ATOM 544 N N . VAL A 1 70 ? 6.046 -6.089 -6.720 1.00 95.88 70 VAL A N 1
ATOM 545 C CA . VAL A 1 70 ? 7.163 -5.654 -7.559 1.00 95.88 70 VAL A CA 1
ATOM 546 C C . VAL A 1 70 ? 6.997 -6.261 -8.938 1.00 95.88 70 VAL A C 1
ATOM 548 O O . VAL A 1 70 ? 6.850 -7.473 -9.056 1.00 95.88 70 VAL A O 1
ATOM 551 N N . CYS A 1 71 ? 7.056 -5.425 -9.969 1.00 95.44 71 CYS A N 1
ATOM 552 C CA . CYS A 1 71 ? 7.129 -5.853 -11.354 1.00 95.44 71 CYS A CA 1
ATOM 553 C C . CYS A 1 71 ? 8.557 -5.721 -11.875 1.00 95.44 71 CYS A C 1
ATOM 555 O O . CYS A 1 71 ? 9.156 -4.646 -11.776 1.00 95.44 71 CYS A O 1
ATOM 557 N N . GLN A 1 72 ? 9.075 -6.804 -12.448 1.00 93.75 72 GLN A N 1
ATOM 558 C CA . GLN A 1 72 ? 10.312 -6.823 -13.223 1.00 93.75 72 GLN A CA 1
ATOM 559 C C . GLN A 1 72 ? 10.078 -7.610 -14.511 1.00 93.75 72 GLN A C 1
ATOM 561 O O . GLN A 1 72 ? 9.618 -8.752 -14.470 1.00 93.75 72 GLN A O 1
ATOM 566 N N . ASN A 1 73 ? 10.425 -7.019 -15.654 1.00 91.75 73 ASN A N 1
ATOM 567 C CA . ASN A 1 73 ? 10.204 -7.605 -16.979 1.00 91.75 73 ASN A CA 1
ATOM 568 C C . ASN A 1 73 ? 8.736 -8.029 -17.200 1.00 91.75 73 ASN A C 1
ATOM 570 O O . ASN A 1 73 ? 8.463 -9.126 -17.693 1.00 91.75 73 ASN A O 1
ATOM 574 N N . GLY A 1 74 ? 7.785 -7.200 -16.761 1.00 91.19 74 GLY A N 1
ATOM 575 C CA . GLY A 1 74 ? 6.351 -7.456 -16.938 1.00 91.19 74 GLY A CA 1
ATOM 576 C C . GLY A 1 74 ? 5.735 -8.498 -16.002 1.00 91.19 74 GLY A C 1
ATOM 577 O O . GLY A 1 74 ? 4.554 -8.808 -16.138 1.00 91.19 74 GLY A O 1
ATOM 578 N N . SER A 1 75 ? 6.506 -9.058 -15.066 1.00 94.69 75 SER A N 1
ATOM 579 C CA . SER A 1 75 ? 6.031 -10.084 -14.131 1.00 94.69 75 SER A CA 1
ATOM 580 C C . SER A 1 75 ? 5.972 -9.554 -12.706 1.00 94.69 75 SER A C 1
ATOM 582 O O . SER A 1 75 ? 6.959 -9.015 -12.209 1.00 94.69 75 SER A O 1
ATOM 584 N N . TRP A 1 76 ? 4.826 -9.749 -12.050 1.00 96.69 76 TRP A N 1
ATOM 585 C CA . TRP A 1 76 ? 4.577 -9.305 -10.681 1.00 96.69 76 TRP A CA 1
ATOM 586 C C . TRP A 1 76 ? 4.885 -10.392 -9.651 1.00 96.69 76 TRP A C 1
ATOM 588 O O . TRP A 1 76 ? 4.363 -11.504 -9.723 1.00 96.69 76 TRP A O 1
ATOM 598 N N . GLU A 1 77 ? 5.670 -10.032 -8.643 1.00 95.69 77 GLU A N 1
ATOM 599 C CA . GLU A 1 77 ? 5.925 -10.835 -7.450 1.00 95.69 77 GLU A CA 1
ATOM 600 C C . GLU A 1 77 ? 5.513 -10.071 -6.192 1.00 95.69 77 GLU A C 1
ATOM 602 O O . GLU A 1 77 ? 5.501 -8.838 -6.166 1.00 95.69 77 GLU A O 1
ATOM 607 N N . LYS A 1 78 ? 5.175 -10.813 -5.134 1.00 94.50 78 LYS A N 1
ATOM 608 C CA . LYS A 1 78 ? 4.665 -10.260 -3.878 1.00 94.50 78 LYS A CA 1
ATOM 609 C C . LYS A 1 78 ? 5.547 -10.631 -2.699 1.00 94.50 78 LYS A C 1
ATOM 611 O O . LYS A 1 78 ? 5.926 -11.791 -2.545 1.00 94.50 78 LYS A O 1
ATOM 616 N N . THR A 1 79 ? 5.787 -9.665 -1.819 1.00 92.06 79 THR A N 1
ATOM 617 C CA . THR A 1 79 ? 6.408 -9.878 -0.511 1.00 92.06 79 THR A CA 1
ATOM 618 C C . THR A 1 79 ? 5.633 -9.157 0.587 1.00 92.06 79 THR A C 1
ATOM 620 O O . THR A 1 79 ? 5.101 -8.069 0.380 1.00 92.06 79 THR A O 1
ATOM 623 N N . ASN A 1 80 ? 5.571 -9.759 1.772 1.00 90.06 80 ASN A N 1
ATOM 624 C CA . ASN A 1 80 ? 4.874 -9.179 2.917 1.00 90.06 80 ASN A CA 1
ATOM 625 C C . ASN A 1 80 ? 5.753 -8.107 3.568 1.00 90.06 80 ASN A C 1
ATOM 627 O O . ASN A 1 80 ? 6.882 -8.378 3.978 1.00 90.06 80 ASN A O 1
ATOM 631 N N . LEU A 1 81 ? 5.207 -6.902 3.707 1.00 90.62 81 LEU A N 1
ATOM 632 C CA . LEU A 1 81 ? 5.819 -5.810 4.459 1.00 90.62 81 LEU A CA 1
ATOM 633 C C . LEU A 1 81 ? 5.476 -5.918 5.951 1.00 90.62 81 LEU A C 1
ATOM 635 O O . LEU A 1 81 ? 6.326 -5.702 6.813 1.00 90.62 81 LEU A O 1
ATOM 639 N N . LEU A 1 82 ? 4.224 -6.273 6.244 1.00 92.81 82 LEU A N 1
ATOM 640 C CA . LEU A 1 82 ? 3.709 -6.472 7.593 1.00 92.81 82 LEU A CA 1
ATOM 641 C C . LEU A 1 82 ? 2.622 -7.545 7.584 1.00 92.81 82 LEU A C 1
ATOM 643 O O . LEU A 1 82 ? 1.769 -7.571 6.703 1.00 92.81 82 LEU A O 1
ATOM 647 N N . THR A 1 83 ? 2.605 -8.372 8.623 1.00 94.44 83 THR A N 1
ATOM 648 C CA . THR A 1 83 ? 1.430 -9.136 9.048 1.00 94.44 83 THR A CA 1
ATOM 649 C C . THR A 1 83 ? 1.262 -8.919 10.543 1.00 94.44 83 THR A C 1
ATOM 651 O O . THR A 1 83 ? 2.202 -9.156 11.304 1.00 94.44 83 THR A O 1
ATOM 654 N N . GLY A 1 84 ? 0.091 -8.463 10.977 1.00 92.44 84 GLY A N 1
ATOM 655 C CA . GLY A 1 84 ? -0.148 -8.187 12.390 1.00 92.44 84 GLY A CA 1
ATOM 656 C C . GLY A 1 84 ? -1.614 -7.939 12.731 1.00 92.44 84 GLY A C 1
ATOM 657 O O . GLY A 1 84 ? -2.449 -7.831 11.833 1.00 92.44 84 GLY A O 1
ATOM 658 N N . PRO A 1 85 ? -1.950 -7.865 14.028 1.00 93.75 85 PRO A N 1
ATOM 659 C CA . PRO A 1 85 ? -3.298 -7.513 14.454 1.00 93.75 85 PRO A CA 1
ATOM 660 C C . PRO A 1 85 ? -3.666 -6.109 13.957 1.00 93.75 85 PRO A C 1
ATOM 662 O O . PRO A 1 85 ? -2.847 -5.192 14.010 1.00 93.75 85 PRO A O 1
ATOM 665 N N . ALA A 1 86 ? -4.900 -5.944 13.485 1.00 93.50 86 ALA A N 1
ATOM 666 C CA . ALA A 1 86 ? -5.448 -4.649 13.105 1.00 93.50 86 ALA A CA 1
ATOM 667 C C . ALA A 1 86 ? -6.153 -4.001 14.304 1.00 93.50 86 ALA A C 1
ATOM 669 O O . ALA A 1 86 ? -6.884 -4.669 15.039 1.00 93.50 86 ALA A O 1
ATOM 670 N N . ALA A 1 87 ? -5.958 -2.698 14.491 1.00 91.94 87 ALA A N 1
ATOM 671 C CA . ALA A 1 87 ? -6.745 -1.926 15.447 1.00 91.94 87 ALA A CA 1
ATOM 672 C C . ALA A 1 87 ? -8.169 -1.710 14.907 1.00 91.94 87 ALA A C 1
ATOM 674 O O . ALA A 1 87 ? -8.402 -1.808 13.708 1.00 91.94 87 ALA A O 1
ATOM 675 N N . GLY A 1 88 ? -9.132 -1.367 15.766 1.00 92.00 88 GLY A N 1
ATOM 676 C CA . GLY A 1 88 ? -10.481 -1.011 15.297 1.00 92.00 88 GLY A CA 1
ATOM 677 C C . GLY A 1 88 ? -10.494 0.256 14.429 1.00 92.00 88 GLY A C 1
ATOM 678 O O . GLY A 1 88 ? -11.297 0.376 13.510 1.00 92.00 88 GLY A O 1
ATOM 679 N N . GLN A 1 89 ? -9.582 1.192 14.690 1.00 92.81 89 GLN A N 1
ATOM 680 C CA . GLN A 1 89 ? -9.330 2.372 13.868 1.00 92.81 89 GLN A CA 1
ATOM 681 C C . GLN A 1 89 ? -7.853 2.744 13.997 1.00 92.81 89 GLN A C 1
ATOM 683 O O . GLN A 1 89 ? -7.321 2.722 15.108 1.00 92.81 89 GLN A O 1
ATOM 688 N N . ALA A 1 90 ? -7.200 3.085 12.887 1.00 92.50 90 ALA A N 1
ATOM 689 C CA . ALA A 1 90 ? -5.836 3.606 12.907 1.00 92.50 90 ALA A CA 1
ATOM 690 C C . ALA A 1 90 ? -5.516 4.442 11.664 1.00 92.50 90 ALA A C 1
ATOM 692 O O . ALA A 1 90 ? -6.163 4.321 10.620 1.00 92.50 90 ALA A O 1
ATOM 693 N N . GLU A 1 91 ? -4.469 5.252 11.796 1.00 94.25 91 GLU A N 1
ATOM 694 C CA . GLU A 1 91 ? -3.816 5.964 10.705 1.00 94.25 91 GLU A CA 1
ATOM 695 C C . GLU A 1 91 ? -2.466 5.314 10.406 1.00 94.25 91 GLU A C 1
ATOM 697 O O . GLU A 1 91 ? -1.727 4.891 11.302 1.00 94.25 91 GLU A O 1
ATOM 702 N N . PHE A 1 92 ? -2.130 5.236 9.128 1.00 95.00 92 PHE A N 1
ATOM 703 C CA . PHE A 1 92 ? -0.845 4.726 8.685 1.00 95.00 92 PHE A CA 1
ATOM 704 C C . PHE A 1 92 ? -0.413 5.424 7.400 1.00 95.00 92 PHE A C 1
ATOM 706 O O . PHE A 1 92 ? -1.228 5.952 6.644 1.00 95.00 92 PHE A O 1
ATOM 713 N N . ALA A 1 93 ? 0.887 5.435 7.147 1.00 93.75 93 ALA A N 1
ATOM 714 C CA . ALA A 1 93 ? 1.467 6.030 5.962 1.00 93.75 93 ALA A CA 1
ATOM 715 C C . ALA A 1 93 ? 2.380 5.040 5.248 1.00 93.75 93 ALA A C 1
ATOM 717 O O . ALA A 1 93 ? 3.030 4.208 5.884 1.00 93.75 93 ALA A O 1
ATOM 718 N N . MET A 1 94 ? 2.456 5.173 3.929 1.00 94.31 94 MET A N 1
ATOM 719 C CA . MET A 1 94 ? 3.491 4.545 3.120 1.00 94.31 94 MET A CA 1
ATOM 720 C C . MET A 1 94 ? 4.413 5.615 2.574 1.00 94.31 94 MET A C 1
ATOM 722 O O . MET A 1 94 ? 3.948 6.616 2.033 1.00 94.31 94 MET A O 1
ATOM 726 N N . ARG A 1 95 ? 5.715 5.365 2.666 1.00 92.06 95 ARG A N 1
ATOM 727 C CA . ARG A 1 95 ? 6.736 6.117 1.946 1.00 92.06 95 ARG A CA 1
ATOM 728 C C . ARG A 1 95 ? 7.402 5.190 0.942 1.00 92.06 95 ARG A C 1
ATOM 730 O O . ARG A 1 95 ? 7.994 4.185 1.341 1.00 92.06 95 ARG A O 1
ATOM 737 N N . LEU A 1 96 ? 7.286 5.509 -0.346 1.00 90.06 96 LEU A N 1
ATOM 738 C CA . LEU A 1 96 ? 7.871 4.701 -1.416 1.00 90.06 96 LEU A CA 1
ATOM 739 C C . LEU A 1 96 ? 8.950 5.474 -2.172 1.00 90.06 96 LEU A C 1
ATOM 741 O O . LEU A 1 96 ? 8.659 6.269 -3.068 1.00 90.06 96 LEU A O 1
ATOM 745 N N . THR A 1 97 ? 10.199 5.153 -1.854 1.00 86.88 97 THR A N 1
ATOM 746 C CA . THR A 1 97 ? 11.382 5.728 -2.498 1.00 86.88 97 THR A CA 1
ATOM 747 C C . THR A 1 97 ? 11.950 4.783 -3.556 1.00 86.88 97 THR A C 1
ATOM 749 O O . THR A 1 97 ? 11.569 3.615 -3.636 1.00 86.88 97 THR A O 1
ATOM 752 N N . ALA A 1 98 ? 12.938 5.248 -4.322 1.00 83.81 98 ALA A N 1
ATOM 753 C CA . ALA A 1 98 ? 13.711 4.416 -5.253 1.00 83.81 98 ALA A CA 1
ATOM 754 C C . ALA A 1 98 ? 14.425 3.211 -4.600 1.00 83.81 98 ALA A C 1
ATOM 756 O O . ALA A 1 98 ? 14.872 2.307 -5.298 1.00 83.81 98 ALA A O 1
ATOM 757 N N . SER A 1 99 ? 14.581 3.199 -3.270 1.00 86.56 99 SER A N 1
ATOM 758 C CA . SER A 1 99 ? 15.398 2.198 -2.563 1.00 86.56 99 SER A CA 1
ATOM 759 C C . SER A 1 99 ? 14.702 1.521 -1.388 1.00 86.56 99 SER A C 1
ATOM 761 O O . SER A 1 99 ? 15.198 0.513 -0.885 1.00 86.56 99 SER A O 1
ATOM 763 N N . GLN A 1 100 ? 13.565 2.048 -0.932 1.00 91.25 100 GLN A N 1
ATOM 764 C CA . GLN A 1 100 ? 12.873 1.575 0.264 1.00 91.25 100 GLN A CA 1
ATOM 765 C C . GLN A 1 100 ? 11.361 1.713 0.123 1.00 91.25 100 GLN A C 1
ATOM 767 O O . GLN A 1 100 ? 10.871 2.738 -0.355 1.00 91.25 100 GLN A O 1
ATOM 772 N N . ALA A 1 101 ? 10.653 0.694 0.605 1.00 92.94 101 ALA A N 1
ATOM 773 C CA . ALA A 1 101 ? 9.235 0.751 0.921 1.00 92.94 101 ALA A CA 1
ATOM 774 C C . ALA A 1 101 ? 9.091 0.767 2.446 1.00 92.94 101 ALA A C 1
ATOM 776 O O . ALA A 1 101 ? 9.546 -0.157 3.127 1.00 92.94 101 ALA A O 1
ATOM 777 N N . GLU A 1 102 ? 8.493 1.829 2.979 1.00 94.38 102 GLU A N 1
ATOM 778 C CA . GLU A 1 102 ? 8.352 2.028 4.418 1.00 94.38 102 GLU A CA 1
ATOM 779 C C . GLU A 1 102 ? 6.879 2.157 4.807 1.00 94.38 102 GLU A C 1
ATOM 781 O O . GLU A 1 102 ? 6.187 3.044 4.313 1.00 94.38 102 GLU A O 1
ATOM 786 N N . LEU A 1 103 ? 6.423 1.304 5.725 1.00 95.12 103 LEU A N 1
ATOM 787 C CA . LEU A 1 103 ? 5.151 1.442 6.427 1.00 95.12 103 LEU A CA 1
ATOM 788 C C . LEU A 1 103 ? 5.381 2.140 7.760 1.00 95.12 103 LEU A C 1
ATOM 790 O O . LEU A 1 103 ? 6.246 1.753 8.547 1.00 95.12 103 LEU A O 1
ATOM 794 N N . ILE A 1 104 ? 4.568 3.151 8.021 1.00 93.88 104 ILE A N 1
ATOM 795 C CA . ILE A 1 104 ? 4.627 3.989 9.207 1.00 93.88 104 ILE A CA 1
ATOM 796 C C . ILE A 1 104 ? 3.255 3.921 9.876 1.00 93.88 104 ILE A C 1
ATOM 798 O O . ILE A 1 104 ? 2.282 4.421 9.326 1.00 93.88 104 ILE A O 1
ATOM 802 N N . ILE A 1 105 ? 3.163 3.300 11.049 1.00 91.62 105 ILE A N 1
ATOM 803 C CA . ILE A 1 105 ? 1.925 3.238 11.836 1.00 91.62 105 ILE A CA 1
ATOM 804 C C . ILE A 1 105 ? 1.953 4.374 12.855 1.00 91.62 105 ILE A C 1
ATOM 806 O O . ILE A 1 105 ? 2.929 4.510 13.602 1.00 91.62 105 ILE A O 1
ATOM 810 N N . LEU A 1 106 ? 0.900 5.193 12.864 1.00 87.69 106 LEU A N 1
ATOM 811 C CA . LEU A 1 106 ? 0.736 6.289 13.810 1.00 87.69 106 LEU A CA 1
ATOM 812 C C . LEU A 1 106 ? -0.099 5.797 14.995 1.00 87.69 106 LEU A C 1
ATOM 814 O O . LEU A 1 106 ? -1.273 5.467 14.854 1.00 87.69 106 LEU A O 1
ATOM 818 N N . GLU A 1 107 ? 0.523 5.740 16.167 1.00 82.06 107 GLU A N 1
ATOM 819 C CA . GLU A 1 107 ? -0.104 5.338 17.423 1.00 82.06 107 GLU A CA 1
ATOM 820 C C . GLU A 1 107 ? -0.121 6.531 18.387 1.00 82.06 107 GLU A C 1
ATOM 822 O O . GLU A 1 107 ? 0.689 7.453 18.282 1.00 82.06 107 GLU A O 1
ATOM 827 N N . GLU A 1 108 ? -1.002 6.516 19.389 1.00 77.19 108 GLU A N 1
ATOM 828 C CA . GLU A 1 108 ? -1.072 7.606 20.376 1.00 77.19 108 GLU A CA 1
ATOM 829 C C . GLU A 1 108 ? 0.262 7.833 21.109 1.00 77.19 108 GLU A C 1
ATOM 831 O O . GLU A 1 108 ? 0.615 8.961 21.452 1.00 77.19 108 GLU A O 1
ATOM 836 N N . THR A 1 109 ? 1.020 6.758 21.351 1.00 80.44 109 THR A N 1
ATOM 837 C CA . THR A 1 109 ? 2.290 6.796 22.086 1.00 80.44 109 THR A CA 1
ATOM 838 C C . THR A 1 109 ? 3.508 7.082 21.209 1.00 80.44 109 THR A C 1
ATOM 840 O O . THR A 1 109 ? 4.609 7.227 21.744 1.00 80.44 109 THR A O 1
ATOM 843 N N . GLY A 1 110 ? 3.350 7.151 19.884 1.00 84.19 110 GLY A N 1
ATOM 844 C CA . GLY A 1 110 ? 4.458 7.380 18.964 1.00 84.19 110 GLY A CA 1
ATOM 845 C C . GLY A 1 110 ? 4.252 6.758 17.587 1.00 84.19 110 GLY A C 1
ATOM 846 O O . GLY A 1 110 ? 3.140 6.580 17.108 1.00 84.19 110 GLY A O 1
ATOM 847 N N . THR A 1 111 ? 5.358 6.454 16.916 1.00 88.69 111 THR A N 1
ATOM 848 C CA . THR A 1 111 ? 5.338 5.958 15.540 1.00 88.69 111 THR A CA 1
ATOM 849 C C . THR A 1 111 ? 6.153 4.683 15.429 1.00 88.69 111 THR A C 1
ATOM 851 O O . THR A 1 111 ? 7.326 4.663 15.809 1.00 88.69 111 THR A O 1
ATOM 854 N N . THR A 1 112 ? 5.554 3.648 14.847 1.00 90.19 112 THR A N 1
ATOM 855 C CA . THR A 1 112 ? 6.237 2.392 14.521 1.00 90.19 112 THR A CA 1
ATOM 856 C C . THR A 1 112 ? 6.543 2.358 13.028 1.00 90.19 112 THR A C 1
ATOM 858 O O . THR A 1 112 ? 5.684 2.684 12.210 1.00 90.19 112 THR A O 1
ATOM 861 N N . ARG A 1 113 ? 7.773 1.983 12.654 1.00 91.56 113 ARG A N 1
ATOM 862 C CA . ARG A 1 113 ? 8.230 1.962 11.257 1.00 91.56 113 ARG A CA 1
ATOM 863 C C . ARG A 1 113 ? 8.721 0.574 10.854 1.00 91.56 113 ARG A C 1
ATOM 865 O O . ARG A 1 113 ? 9.592 0.014 11.515 1.00 91.56 113 ARG A O 1
ATOM 872 N N . TYR A 1 114 ? 8.213 0.077 9.732 1.00 91.69 114 TYR A N 1
ATOM 873 C CA . TYR A 1 114 ? 8.665 -1.138 9.058 1.00 91.69 114 TYR A CA 1
ATOM 874 C C . TYR A 1 114 ? 9.223 -0.749 7.696 1.00 91.69 114 TYR A C 1
ATOM 876 O O . TYR A 1 114 ? 8.543 -0.077 6.930 1.00 91.69 114 TYR A O 1
ATOM 884 N N . ALA A 1 115 ? 10.454 -1.147 7.393 1.00 92.06 115 ALA A N 1
ATOM 885 C CA . ALA A 1 115 ? 11.107 -0.798 6.139 1.00 92.06 115 ALA A CA 1
ATOM 886 C C . ALA A 1 115 ? 11.734 -2.039 5.513 1.00 92.06 115 ALA A C 1
ATOM 888 O O . ALA A 1 115 ? 12.459 -2.777 6.185 1.00 92.06 115 ALA A O 1
ATOM 889 N N . ILE A 1 116 ? 11.490 -2.232 4.221 1.00 91.69 116 ILE A N 1
ATOM 890 C CA . ILE A 1 116 ? 12.186 -3.230 3.407 1.00 91.69 116 ILE A CA 1
ATOM 891 C C . ILE A 1 116 ? 12.827 -2.548 2.195 1.00 91.69 116 ILE A C 1
ATOM 893 O O . ILE A 1 116 ? 12.338 -1.504 1.746 1.00 91.69 116 ILE A O 1
ATOM 897 N N . PRO A 1 117 ? 13.925 -3.105 1.652 1.00 91.12 117 PRO A N 1
ATOM 898 C CA . PRO A 1 117 ? 14.487 -2.619 0.401 1.00 91.12 117 PRO A CA 1
ATOM 899 C C . PRO A 1 117 ? 13.447 -2.661 -0.723 1.00 91.12 117 PRO A C 1
ATOM 901 O O . PRO A 1 117 ? 12.747 -3.660 -0.882 1.00 91.12 117 PRO A O 1
ATOM 904 N N . CYS A 1 118 ? 13.379 -1.595 -1.519 1.00 88.06 118 CYS A N 1
ATOM 905 C CA . CYS A 1 118 ? 12.654 -1.600 -2.782 1.00 88.06 118 CYS A CA 1
ATOM 906 C C . CYS A 1 118 ? 13.597 -2.148 -3.863 1.00 88.06 118 CYS A C 1
ATOM 908 O O . CYS A 1 118 ? 14.644 -1.545 -4.106 1.00 88.06 118 CYS A O 1
ATOM 910 N N . PRO A 1 119 ? 13.289 -3.295 -4.489 1.00 84.88 119 PRO A N 1
ATOM 911 C CA . PRO A 1 119 ? 14.206 -3.950 -5.423 1.00 84.88 119 PRO A CA 1
ATOM 912 C C . PRO A 1 119 ? 14.259 -3.283 -6.803 1.00 84.88 119 PRO A C 1
ATOM 914 O O . PRO A 1 119 ? 15.109 -3.644 -7.617 1.00 84.88 119 PRO A O 1
ATOM 917 N N . VAL A 1 120 ? 13.361 -2.336 -7.082 1.00 87.88 120 VAL A N 1
ATOM 918 C CA . VAL A 1 120 ? 13.281 -1.622 -8.359 1.00 87.88 120 VAL A CA 1
ATOM 919 C C . VAL A 1 120 ? 13.182 -0.119 -8.139 1.00 87.88 120 VAL A C 1
ATOM 921 O O . VAL A 1 120 ? 12.476 0.348 -7.245 1.00 87.88 120 VAL A O 1
ATOM 924 N N . ASP A 1 121 ? 13.854 0.632 -9.005 1.00 89.12 121 ASP A N 1
ATOM 925 C CA . ASP A 1 121 ? 13.700 2.077 -9.124 1.00 89.12 121 ASP A CA 1
ATOM 926 C C . ASP A 1 121 ? 12.953 2.380 -10.425 1.00 89.12 121 ASP A C 1
ATOM 928 O O . ASP A 1 121 ? 13.551 2.566 -11.482 1.00 89.12 121 ASP A O 1
ATOM 932 N N . VAL A 1 122 ? 11.621 2.397 -10.341 1.00 88.81 122 VAL A N 1
ATOM 933 C CA . VAL A 1 122 ? 10.728 2.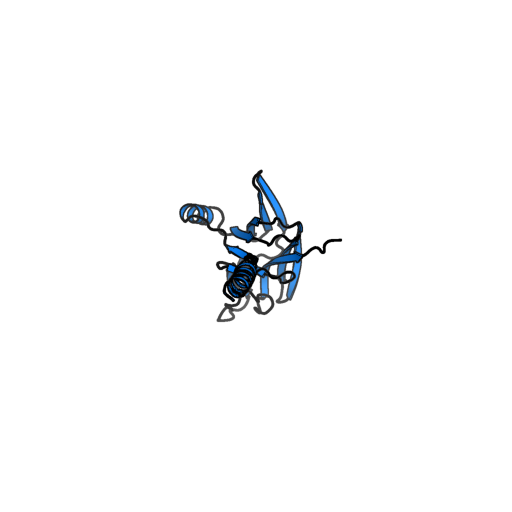586 -11.499 1.00 88.81 122 VAL A CA 1
ATOM 934 C C . VAL A 1 122 ? 11.034 3.894 -12.242 1.00 88.81 122 VAL A C 1
ATOM 936 O O . VAL A 1 122 ? 10.949 3.956 -13.463 1.00 88.81 122 VAL A O 1
ATOM 939 N N . THR A 1 123 ? 11.412 4.954 -11.521 1.00 86.38 123 THR A N 1
ATOM 940 C CA . THR A 1 123 ? 11.619 6.282 -12.115 1.00 86.38 123 THR A CA 1
ATOM 941 C C . THR A 1 123 ? 12.874 6.335 -12.979 1.00 86.38 123 THR A C 1
ATOM 943 O O . THR A 1 123 ? 12.867 7.009 -14.006 1.00 86.38 123 THR A O 1
ATOM 946 N N . SER A 1 124 ? 13.953 5.654 -12.579 1.00 86.88 124 SER A N 1
ATOM 947 C CA . SER A 1 124 ? 15.200 5.640 -13.355 1.00 86.88 124 SER A CA 1
ATOM 948 C C . SER A 1 124 ? 15.268 4.521 -14.393 1.00 86.88 124 SER A C 1
ATOM 950 O O . SER A 1 124 ? 16.025 4.644 -15.355 1.00 86.88 124 SER A O 1
ATOM 952 N N . GLN A 1 125 ? 14.497 3.445 -14.209 1.00 86.06 125 GLN A N 1
ATOM 953 C CA . GLN A 1 125 ? 14.542 2.259 -15.067 1.00 86.06 125 GLN A CA 1
ATOM 954 C C . GLN A 1 125 ? 13.552 2.300 -16.236 1.00 86.06 125 GLN A C 1
ATOM 956 O O . GLN A 1 125 ? 13.709 1.506 -17.152 1.00 86.06 125 GLN A O 1
ATOM 961 N N . SER A 1 126 ? 12.577 3.215 -16.244 1.00 87.50 126 SER A N 1
ATOM 962 C CA . SER A 1 126 ? 11.530 3.264 -17.275 1.00 87.50 126 SER A CA 1
ATOM 963 C C . SER A 1 126 ? 11.581 4.529 -18.131 1.00 87.50 126 SER A C 1
ATOM 965 O O . SER A 1 126 ? 11.931 5.612 -17.661 1.00 87.50 126 SER A O 1
ATOM 967 N N . GLY A 1 127 ? 11.174 4.412 -19.398 1.00 87.00 127 GLY A N 1
ATOM 968 C CA . GLY A 1 12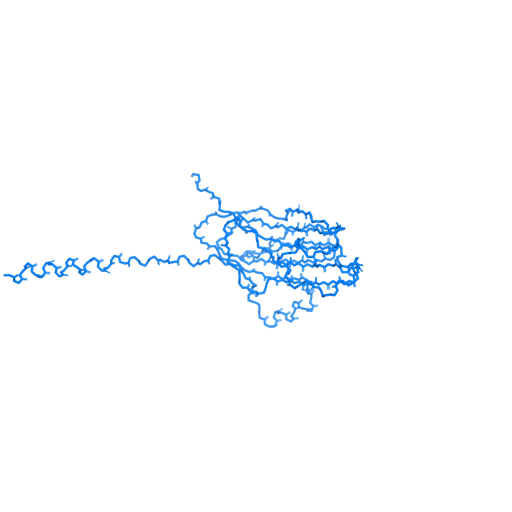7 ? 11.064 5.547 -20.319 1.00 87.00 127 GLY A CA 1
ATOM 969 C C . GLY A 1 127 ? 9.870 6.456 -20.009 1.00 87.00 127 GLY A C 1
ATOM 970 O O . GLY A 1 127 ? 9.942 7.672 -20.181 1.00 87.00 127 GLY A O 1
ATOM 971 N N . THR A 1 128 ? 8.763 5.880 -19.536 1.00 90.00 128 THR A N 1
ATOM 972 C CA . THR A 1 128 ? 7.584 6.599 -19.024 1.00 90.00 128 THR A CA 1
ATOM 973 C C . THR A 1 128 ? 7.182 6.015 -17.679 1.00 90.00 128 THR A C 1
ATOM 975 O O . THR A 1 128 ? 7.162 4.799 -17.530 1.00 90.00 128 THR A O 1
ATOM 978 N N . CYS A 1 129 ? 6.834 6.868 -16.714 1.00 88.94 129 CYS A N 1
ATOM 979 C CA . CYS A 1 129 ? 6.430 6.465 -15.369 1.00 88.94 129 CYS A CA 1
ATOM 980 C C . CYS A 1 129 ? 5.138 7.180 -14.956 1.00 88.94 129 CYS A C 1
ATOM 982 O O . CYS A 1 129 ? 4.903 8.336 -15.316 1.00 88.94 129 CYS A O 1
ATOM 984 N N . SER A 1 130 ? 4.312 6.488 -14.179 1.00 90.38 130 SER A N 1
ATOM 985 C CA . SER A 1 130 ? 3.115 7.024 -13.540 1.00 90.38 130 SER A CA 1
ATOM 986 C C . SER A 1 130 ? 3.139 6.737 -12.047 1.00 90.38 130 SER A C 1
ATOM 988 O O . SER A 1 130 ? 3.692 5.732 -11.603 1.00 90.38 130 SER A O 1
ATOM 990 N N . TYR A 1 131 ? 2.519 7.625 -11.277 1.00 91.12 131 TYR A N 1
ATOM 991 C CA . TYR A 1 131 ? 2.259 7.432 -9.859 1.00 91.12 131 TYR A CA 1
ATOM 992 C C . TYR A 1 131 ? 0.769 7.624 -9.609 1.00 91.12 131 TYR A C 1
ATOM 994 O O . TYR A 1 131 ? 0.156 8.557 -10.133 1.00 91.12 131 TYR A O 1
ATOM 1002 N N . SER A 1 132 ? 0.171 6.732 -8.834 1.00 92.44 132 SER A N 1
ATOM 1003 C CA . SER A 1 132 ? -1.230 6.809 -8.444 1.00 92.44 132 SER A CA 1
ATOM 1004 C C . SER A 1 132 ? -1.405 6.287 -7.030 1.00 92.44 132 SER A C 1
ATOM 1006 O O . SER A 1 132 ? -0.721 5.357 -6.611 1.00 92.44 132 SER A O 1
ATOM 1008 N N . SER A 1 133 ? -2.329 6.891 -6.294 1.00 93.88 133 SER A N 1
ATOM 1009 C CA . SER A 1 133 ? -2.672 6.484 -4.939 1.00 93.88 133 SER A CA 1
ATOM 1010 C C . SER A 1 133 ? -4.174 6.567 -4.709 1.00 93.88 133 SER A C 1
ATOM 1012 O O . SER A 1 133 ? -4.903 7.278 -5.410 1.00 93.88 133 SER A O 1
ATOM 1014 N N . LEU A 1 134 ? -4.650 5.811 -3.724 1.00 93.62 134 LEU A N 1
ATOM 1015 C CA . LEU A 1 134 ? -6.027 5.845 -3.268 1.00 93.62 134 LEU A CA 1
ATOM 1016 C C . LEU A 1 134 ? -6.303 7.206 -2.621 1.00 93.62 134 LEU A C 1
ATOM 1018 O O . LEU A 1 134 ? -5.793 7.501 -1.542 1.00 93.62 134 LEU A O 1
ATOM 1022 N N . THR A 1 135 ? -7.120 8.019 -3.288 1.00 88.88 135 THR A N 1
ATOM 1023 C CA . THR A 1 135 ? -7.537 9.357 -2.830 1.00 88.88 135 THR A CA 1
ATOM 1024 C C . THR A 1 135 ? -8.984 9.405 -2.339 1.00 88.88 135 THR A C 1
ATOM 1026 O O . THR A 1 135 ? -9.350 10.325 -1.611 1.00 88.88 135 THR A O 1
ATOM 1029 N N . GLY A 1 136 ? -9.807 8.430 -2.736 1.00 86.31 136 GLY A N 1
ATOM 1030 C CA . GLY A 1 136 ? -11.206 8.296 -2.327 1.00 86.31 136 GLY A CA 1
ATOM 1031 C C . GLY A 1 136 ? -11.408 7.316 -1.172 1.00 86.31 136 GLY A C 1
ATOM 1032 O O . GLY A 1 136 ? -10.452 6.791 -0.600 1.00 86.31 136 GLY A O 1
ATOM 1033 N N . GLU A 1 137 ? -12.674 7.058 -0.850 1.00 92.62 137 GLU A N 1
ATOM 1034 C CA . GLU A 1 137 ? -13.057 6.012 0.098 1.00 92.62 137 GLU A CA 1
ATOM 1035 C C . GLU A 1 137 ? -13.163 4.654 -0.604 1.00 92.62 137 GLU A C 1
ATOM 1037 O O . GLU A 1 137 ? -13.680 4.550 -1.718 1.00 92.62 137 GLU A O 1
ATOM 1042 N N . SER A 1 138 ? -12.698 3.611 0.077 1.00 95.00 138 SER A N 1
ATOM 1043 C CA . SER A 1 138 ? -12.848 2.212 -0.300 1.00 95.00 138 SER A CA 1
ATOM 1044 C C . SER A 1 138 ? -13.542 1.454 0.829 1.00 95.00 138 SER A C 1
ATOM 1046 O O . SER A 1 138 ? -13.234 1.646 2.009 1.00 95.00 138 SER A O 1
ATOM 1048 N N . VAL A 1 139 ? -14.494 0.592 0.472 1.00 96.19 139 VAL A N 1
ATOM 1049 C CA . VAL A 1 139 ? -15.141 -0.308 1.430 1.00 96.19 139 VAL A CA 1
ATOM 1050 C C . VAL A 1 139 ? -14.193 -1.464 1.717 1.00 96.19 139 VAL A C 1
ATOM 1052 O O . VAL A 1 139 ? -13.708 -2.120 0.796 1.00 96.19 139 VAL A O 1
ATOM 1055 N N . ILE A 1 140 ? -13.954 -1.738 2.996 1.00 97.12 140 ILE A N 1
ATOM 1056 C CA . ILE A 1 140 ? -13.180 -2.903 3.413 1.00 97.12 140 ILE A CA 1
ATOM 1057 C C . ILE A 1 140 ? -14.111 -4.108 3.463 1.00 97.12 140 ILE A C 1
ATOM 1059 O O . ILE A 1 140 ? -15.015 -4.192 4.296 1.00 97.12 140 ILE A O 1
ATOM 1063 N N . GLU A 1 141 ? -13.847 -5.071 2.592 1.00 95.94 141 GLU A N 1
ATOM 1064 C CA . GLU A 1 141 ? -14.452 -6.394 2.650 1.00 95.94 141 GLU A CA 1
ATOM 1065 C C . GLU A 1 141 ? -13.414 -7.401 3.168 1.00 95.94 141 GLU A C 1
ATOM 1067 O O . GLU A 1 141 ? -12.313 -7.468 2.612 1.00 95.94 141 GLU A O 1
ATOM 1072 N N . PRO A 1 142 ? -13.725 -8.199 4.208 1.00 95.00 142 PRO A N 1
ATOM 1073 C CA . PRO A 1 142 ? -12.779 -9.173 4.738 1.00 95.00 142 PRO A CA 1
ATOM 1074 C C . PRO A 1 142 ? -12.266 -10.127 3.658 1.00 95.00 142 PRO A C 1
ATOM 1076 O O . PRO A 1 142 ? -13.040 -10.712 2.901 1.00 95.00 142 PRO A O 1
ATOM 1079 N N . GLY A 1 143 ? -10.948 -10.291 3.593 1.00 96.06 143 GLY A N 1
ATOM 1080 C CA . GLY A 1 143 ? -10.286 -11.152 2.619 1.00 96.06 143 GLY A CA 1
ATOM 1081 C C . GLY A 1 143 ? -10.151 -10.554 1.213 1.00 96.06 143 GLY A C 1
ATOM 1082 O O . GLY A 1 143 ? -9.601 -11.227 0.342 1.00 96.06 143 GLY A O 1
ATOM 1083 N N . LYS A 1 144 ? -10.614 -9.319 0.967 1.00 96.88 144 LYS A N 1
ATOM 1084 C CA . LYS A 1 144 ? -10.352 -8.609 -0.291 1.00 96.88 144 LYS A CA 1
ATOM 1085 C C . LYS A 1 144 ? -9.151 -7.682 -0.157 1.00 96.88 144 LYS A C 1
ATOM 1087 O O . LYS A 1 144 ? -9.039 -6.909 0.791 1.00 96.88 144 LYS A O 1
ATOM 1092 N N . GLU A 1 145 ? -8.260 -7.781 -1.131 1.00 96.62 145 GLU A N 1
ATOM 1093 C CA . GLU A 1 145 ? -7.084 -6.930 -1.244 1.00 96.62 145 GLU A CA 1
ATOM 1094 C C . GLU A 1 145 ? -7.469 -5.565 -1.829 1.00 96.62 145 GLU A C 1
ATOM 1096 O O . GLU A 1 145 ? -8.226 -5.486 -2.798 1.00 96.62 145 GLU A O 1
ATOM 1101 N N . ILE A 1 146 ? -6.955 -4.492 -1.229 1.00 97.56 146 ILE A N 1
ATOM 1102 C CA . ILE A 1 146 ? -7.194 -3.113 -1.651 1.00 97.56 146 ILE A CA 1
ATOM 1103 C C . ILE A 1 146 ? -5.856 -2.492 -2.073 1.00 97.56 146 ILE A C 1
ATOM 1105 O O . ILE A 1 146 ? -4.962 -2.351 -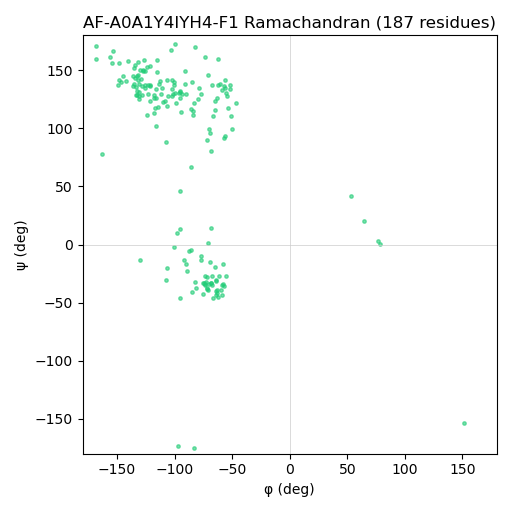1.233 1.00 97.56 146 ILE A O 1
ATOM 1109 N N . PRO A 1 147 ? -5.700 -2.093 -3.346 1.00 97.06 147 PRO A N 1
ATOM 1110 C CA . PRO A 1 147 ? -4.567 -1.294 -3.797 1.00 97.06 147 PRO A CA 1
ATOM 1111 C C . PRO A 1 147 ? -4.553 0.077 -3.118 1.00 97.06 147 PRO A C 1
ATOM 1113 O O . PRO A 1 147 ? -5.531 0.822 -3.160 1.00 97.06 147 PRO A O 1
ATOM 1116 N N . LEU A 1 148 ? -3.424 0.417 -2.502 1.00 96.62 148 LEU A N 1
ATOM 1117 C CA . LEU A 1 148 ? -3.199 1.701 -1.839 1.00 96.62 148 LEU A CA 1
ATOM 1118 C C . LEU A 1 148 ? -2.494 2.686 -2.759 1.00 96.62 148 LEU A C 1
ATOM 1120 O O . LEU A 1 148 ? -2.881 3.849 -2.845 1.00 96.62 148 LEU A O 1
ATOM 1124 N N . LEU A 1 149 ? -1.450 2.223 -3.439 1.00 95.38 149 LEU A N 1
ATOM 1125 C CA . LEU A 1 149 ? -0.673 3.022 -4.375 1.00 95.38 149 LEU A CA 1
ATOM 1126 C C . LEU A 1 149 ? -0.004 2.127 -5.410 1.00 95.38 149 LEU A C 1
ATOM 1128 O O . LEU A 1 149 ? 0.283 0.961 -5.134 1.00 95.38 149 LEU A O 1
ATOM 1132 N N . ALA A 1 150 ? 0.303 2.702 -6.566 1.00 94.94 150 ALA A N 1
ATOM 1133 C CA . ALA A 1 150 ? 1.137 2.086 -7.581 1.00 94.94 150 ALA A CA 1
ATOM 1134 C C . ALA A 1 150 ? 2.043 3.126 -8.252 1.00 94.94 150 ALA A C 1
ATOM 1136 O O . ALA A 1 150 ? 1.627 4.248 -8.551 1.00 94.94 150 ALA A O 1
ATOM 1137 N N . ARG A 1 151 ? 3.285 2.725 -8.516 1.00 93.69 151 ARG A N 1
ATOM 1138 C CA . ARG A 1 151 ? 4.220 3.403 -9.409 1.00 93.69 151 ARG A CA 1
ATOM 1139 C C . ARG A 1 151 ? 4.541 2.447 -10.551 1.00 93.69 151 ARG A C 1
ATOM 1141 O O . ARG A 1 151 ? 5.132 1.399 -10.314 1.00 93.69 151 ARG A O 1
ATOM 1148 N N . LEU A 1 152 ? 4.121 2.787 -11.763 1.00 93.88 152 LEU A N 1
ATOM 1149 C C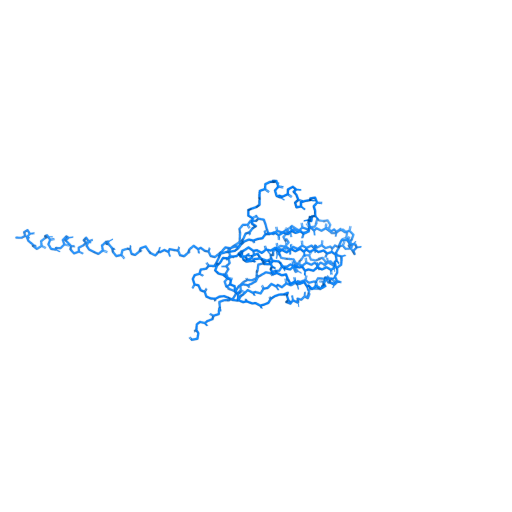A . LEU A 1 152 ? 4.170 1.898 -12.928 1.00 93.88 152 LEU A CA 1
ATOM 1150 C C . LEU A 1 152 ? 5.010 2.529 -14.030 1.00 93.88 152 LEU A C 1
ATOM 1152 O O . LEU A 1 152 ? 4.854 3.725 -14.292 1.00 93.88 152 LEU A O 1
ATOM 1156 N N . GLY A 1 153 ? 5.867 1.735 -14.664 1.00 92.88 153 GLY A N 1
ATOM 1157 C CA . GLY A 1 153 ? 6.808 2.188 -15.675 1.00 92.88 153 GLY A CA 1
ATOM 1158 C C . GLY A 1 153 ? 6.862 1.291 -16.912 1.00 92.88 153 GLY A C 1
ATOM 1159 O O . GLY A 1 153 ? 6.760 0.068 -16.818 1.00 92.88 153 GLY A O 1
ATOM 1160 N N . TRP A 1 154 ? 7.025 1.924 -18.072 1.00 91.56 154 TRP A N 1
ATOM 1161 C CA . TRP A 1 154 ? 7.119 1.281 -19.384 1.00 91.56 154 TRP A CA 1
ATOM 1162 C C . TRP A 1 154 ? 8.395 1.729 -20.099 1.00 91.56 154 TRP A C 1
ATOM 1164 O O . TRP A 1 154 ? 8.734 2.921 -20.080 1.00 91.56 154 TRP A O 1
ATOM 1174 N N . ASP A 1 155 ? 9.089 0.787 -20.732 1.00 87.62 155 ASP A N 1
ATOM 1175 C CA . ASP A 1 155 ? 10.331 1.038 -21.470 1.00 87.62 155 ASP A CA 1
ATOM 1176 C C . ASP A 1 155 ? 10.042 1.716 -22.814 1.00 87.62 155 ASP A C 1
ATOM 1178 O O . ASP A 1 155 ? 10.691 2.698 -23.188 1.00 87.62 155 ASP A O 1
ATOM 1182 N N . GLU A 1 156 ? 9.007 1.242 -23.508 1.00 77.75 156 GLU A N 1
ATOM 1183 C CA . GLU A 1 156 ? 8.458 1.872 -24.706 1.00 77.75 156 GLU A CA 1
ATOM 1184 C C . GLU A 1 156 ? 7.167 2.618 -24.357 1.00 77.75 156 GLU A C 1
ATOM 1186 O O . GLU A 1 156 ? 6.364 2.156 -23.548 1.00 77.75 156 GLU A O 1
ATOM 1191 N N . SER A 1 157 ? 6.937 3.797 -24.949 1.00 64.25 157 SER A N 1
ATOM 1192 C CA . SER A 1 157 ? 5.745 4.581 -24.618 1.00 64.25 157 SER A CA 1
ATOM 1193 C C . SER A 1 157 ? 4.478 3.899 -25.145 1.00 64.25 157 SER A C 1
ATOM 1195 O O . SER A 1 157 ? 4.055 4.071 -26.289 1.00 64.25 157 SER A O 1
ATOM 1197 N N . THR A 1 158 ? 3.817 3.128 -24.286 1.00 59.09 158 THR A N 1
ATOM 1198 C CA . THR A 1 158 ? 2.444 2.691 -24.519 1.00 59.09 158 THR A CA 1
ATOM 1199 C C . THR A 1 158 ? 1.545 3.908 -24.341 1.00 59.09 158 THR A C 1
ATOM 1201 O O . THR A 1 158 ? 1.126 4.248 -23.236 1.00 59.09 158 THR A O 1
ATOM 1204 N N . ALA A 1 159 ? 1.300 4.640 -25.425 1.00 59.94 159 ALA A N 1
ATOM 1205 C CA . ALA A 1 159 ? 0.301 5.694 -25.423 1.00 59.94 159 ALA A CA 1
ATOM 1206 C C . ALA A 1 159 ? -1.091 5.074 -25.664 1.00 59.94 159 ALA A C 1
ATOM 1208 O O . ALA A 1 159 ? -1.294 4.476 -26.725 1.00 59.94 159 ALA A O 1
ATOM 1209 N N . PRO A 1 160 ? -2.070 5.256 -24.756 1.00 66.25 160 PRO A N 1
ATOM 1210 C CA . PRO A 1 160 ? -1.992 5.930 -23.454 1.00 66.25 160 PRO A CA 1
ATOM 1211 C C . PRO A 1 160 ? -1.634 4.991 -22.286 1.00 66.25 160 PRO A C 1
ATOM 1213 O O . PRO A 1 160 ? -2.029 3.826 -22.269 1.00 66.25 160 PRO A O 1
ATOM 1216 N N . VAL A 1 161 ? -0.954 5.550 -21.277 1.00 72.50 161 VAL A N 1
ATOM 1217 C CA . VAL A 1 161 ? -0.724 4.913 -19.971 1.00 72.50 161 VAL A CA 1
ATOM 1218 C C . VAL A 1 161 ? -2.078 4.502 -19.368 1.00 72.50 161 VAL A C 1
ATOM 1220 O O . VAL A 1 161 ? -2.974 5.353 -19.301 1.00 72.50 161 VAL A O 1
ATOM 1223 N N . PRO A 1 162 ? -2.263 3.238 -18.942 1.00 73.62 162 PRO A N 1
ATOM 1224 C CA . PRO A 1 162 ? -3.509 2.787 -18.332 1.00 73.62 162 PRO A CA 1
ATOM 1225 C C . PRO A 1 162 ? -3.897 3.634 -17.115 1.00 73.62 162 PRO A C 1
ATOM 1227 O O . PRO A 1 162 ? -3.072 3.914 -16.249 1.00 73.62 162 PRO A O 1
ATOM 1230 N N . THR A 1 163 ? -5.169 4.030 -17.031 1.00 77.94 163 THR A N 1
ATOM 1231 C CA . THR A 1 163 ? -5.685 4.840 -15.911 1.00 77.94 163 THR A CA 1
ATOM 1232 C C . THR A 1 163 ? -6.215 3.999 -14.750 1.00 77.94 163 THR A C 1
ATOM 1234 O O . THR A 1 163 ? -6.399 4.519 -13.652 1.00 77.94 163 THR A O 1
ATOM 1237 N N . ASP A 1 164 ? -6.478 2.711 -14.985 1.00 87.69 164 ASP A N 1
ATOM 1238 C CA . ASP A 1 164 ? -6.954 1.766 -13.972 1.00 87.69 164 ASP A CA 1
ATOM 1239 C C . ASP A 1 164 ? -5.783 1.148 -13.196 1.00 87.69 164 ASP A C 1
ATOM 1241 O O . ASP A 1 164 ? -5.469 -0.035 -13.298 1.00 87.69 164 ASP A O 1
ATOM 1245 N N . TRP A 1 165 ? -5.089 1.988 -12.431 1.00 91.69 165 TRP A N 1
ATOM 1246 C CA . TRP A 1 165 ? -3.940 1.567 -11.630 1.00 91.69 165 TRP A CA 1
ATOM 1247 C C . TRP A 1 165 ? -4.315 0.575 -10.518 1.00 91.69 165 TRP A C 1
ATOM 1249 O O . TRP A 1 165 ? -3.442 -0.123 -10.011 1.00 91.69 165 TRP A O 1
ATOM 1259 N N . GLN A 1 166 ? -5.590 0.501 -10.120 1.00 92.94 166 GLN A N 1
ATOM 1260 C CA . GLN A 1 166 ? -6.035 -0.448 -9.096 1.00 92.94 166 GLN A CA 1
ATOM 1261 C C . GLN A 1 166 ? -5.931 -1.891 -9.603 1.00 92.94 166 GLN A C 1
ATOM 1263 O O . GLN A 1 166 ? -5.662 -2.793 -8.815 1.00 92.94 166 GLN A O 1
ATOM 1268 N N . ASN A 1 167 ? -6.018 -2.106 -10.917 1.00 93.38 167 ASN A N 1
ATOM 1269 C CA . ASN A 1 167 ? -5.702 -3.385 -11.543 1.00 93.38 167 ASN A CA 1
ATOM 1270 C C . ASN A 1 167 ? -4.254 -3.432 -12.077 1.00 93.38 167 ASN A C 1
ATOM 1272 O O . ASN A 1 167 ? -4.000 -3.836 -13.212 1.00 93.38 167 ASN A O 1
ATOM 1276 N N . PHE A 1 168 ? -3.282 -2.985 -11.271 1.00 94.50 168 PHE A N 1
ATOM 1277 C CA . PHE A 1 168 ? -1.879 -2.824 -11.684 1.00 94.50 168 PHE A CA 1
ATOM 1278 C C . PHE A 1 168 ? -1.232 -4.092 -12.262 1.00 94.50 168 PHE A C 1
ATOM 1280 O O . PHE A 1 168 ? -0.323 -3.983 -13.087 1.00 94.50 168 PHE A O 1
ATOM 1287 N N . GLN A 1 169 ? -1.693 -5.282 -11.866 1.00 94.25 169 GLN A N 1
ATOM 1288 C CA . GLN A 1 169 ? -1.155 -6.551 -12.365 1.00 94.25 169 GLN A CA 1
ATOM 1289 C C . GLN A 1 169 ? -1.396 -6.725 -13.871 1.00 94.25 169 GLN A C 1
ATOM 1291 O O . GLN A 1 169 ? -0.542 -7.268 -14.566 1.00 94.25 169 GLN A O 1
ATOM 1296 N N . ASP A 1 170 ? -2.490 -6.155 -14.384 1.00 92.19 170 ASP A N 1
ATOM 1297 C CA . ASP A 1 170 ? -2.861 -6.173 -15.801 1.00 92.19 170 ASP A CA 1
ATOM 1298 C C . ASP A 1 170 ? -2.447 -4.885 -16.543 1.00 92.19 170 ASP A C 1
ATOM 1300 O O . ASP A 1 170 ? -2.843 -4.658 -17.686 1.00 92.19 170 ASP A O 1
ATOM 1304 N N . SER A 1 171 ? -1.643 -4.015 -15.918 1.00 90.56 171 SER A N 1
ATOM 1305 C CA . SER A 1 171 ? -1.242 -2.724 -16.505 1.00 90.56 171 SER A CA 1
ATOM 1306 C C . SER A 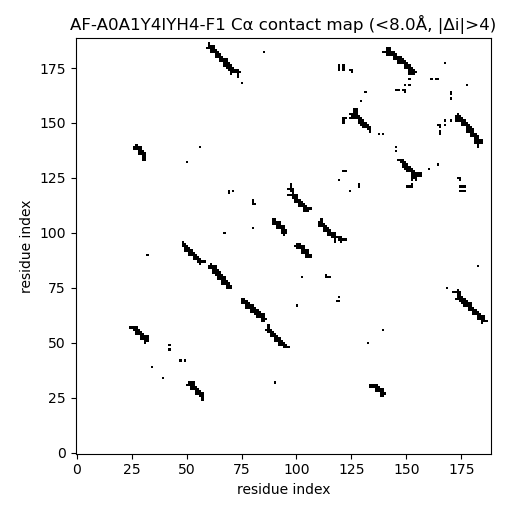1 171 ? -0.290 -2.841 -17.702 1.00 90.56 171 SER A C 1
ATOM 1308 O O . SER A 1 171 ? -0.078 -1.865 -18.422 1.00 90.56 171 SER A O 1
ATOM 1310 N N . GLY A 1 172 ? 0.316 -4.013 -17.909 1.00 89.81 172 GLY A N 1
ATOM 1311 C CA . GLY A 1 172 ? 1.329 -4.225 -18.943 1.00 89.81 172 GLY A CA 1
ATOM 1312 C C . GLY A 1 172 ? 2.613 -3.417 -18.731 1.00 89.81 172 GLY A C 1
ATOM 1313 O O . GLY A 1 172 ? 3.312 -3.166 -19.705 1.00 89.81 172 GLY A O 1
ATOM 1314 N N . CYS A 1 173 ? 2.894 -2.954 -17.506 1.00 92.19 173 CYS A N 1
ATOM 1315 C CA . CYS A 1 173 ? 4.138 -2.252 -17.183 1.00 92.19 173 CYS A CA 1
ATOM 1316 C C . CYS A 1 173 ? 5.340 -3.202 -17.194 1.00 92.19 173 CYS A C 1
ATOM 1318 O O . CYS 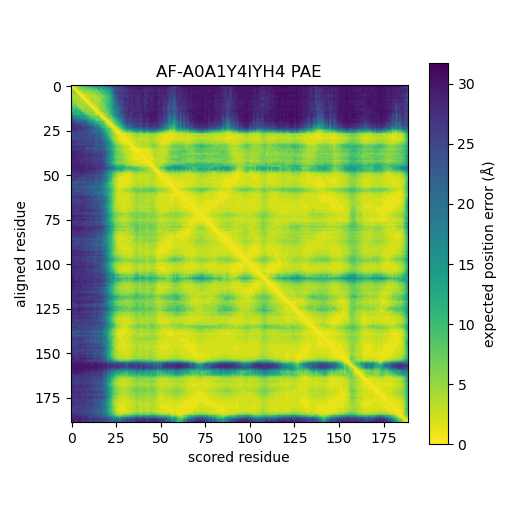A 1 173 ? 5.220 -4.341 -16.748 1.00 92.19 173 CYS A O 1
ATOM 1320 N N . ASP A 1 174 ? 6.508 -2.719 -17.609 1.00 93.06 174 ASP A N 1
ATOM 1321 C CA . ASP A 1 174 ? 7.754 -3.495 -17.618 1.00 93.06 174 ASP A CA 1
ATOM 1322 C C . ASP A 1 174 ? 8.413 -3.523 -16.235 1.00 93.06 174 ASP A C 1
ATOM 1324 O O . ASP A 1 174 ? 8.952 -4.547 -15.807 1.00 93.06 174 ASP A O 1
ATOM 1328 N N . THR A 1 175 ? 8.332 -2.395 -15.524 1.00 94.19 175 THR A N 1
ATOM 1329 C CA . THR A 1 175 ? 8.874 -2.204 -14.176 1.00 94.19 175 THR A CA 1
ATOM 1330 C C . THR A 1 175 ? 7.838 -1.496 -13.315 1.00 94.19 175 THR A C 1
ATOM 1332 O O . THR A 1 175 ? 7.185 -0.554 -13.758 1.00 94.19 175 THR A O 1
ATOM 1335 N N . GLY A 1 176 ? 7.663 -1.921 -12.067 1.00 94.75 176 GLY A N 1
ATOM 1336 C CA . GLY A 1 176 ? 6.594 -1.366 -11.246 1.00 94.75 176 GLY A CA 1
ATOM 1337 C C . GLY A 1 176 ? 6.676 -1.734 -9.779 1.00 94.75 176 GLY A C 1
ATOM 1338 O O . GLY A 1 176 ? 7.317 -2.707 -9.391 1.00 94.75 176 GLY A O 1
ATOM 1339 N N . VAL A 1 177 ? 6.004 -0.936 -8.962 1.00 95.69 177 VAL A N 1
ATOM 1340 C CA . VAL A 1 177 ? 5.789 -1.194 -7.543 1.00 95.69 177 VAL A CA 1
ATOM 1341 C C . VAL A 1 177 ? 4.343 -0.884 -7.209 1.00 95.69 177 VAL A C 1
ATOM 1343 O O . VAL A 1 177 ? 3.833 0.156 -7.618 1.00 95.69 177 VAL A O 1
ATOM 1346 N N . ALA A 1 178 ? 3.696 -1.737 -6.427 1.00 96.12 178 ALA A N 1
ATOM 1347 C CA . ALA A 1 178 ? 2.403 -1.429 -5.836 1.00 96.12 178 ALA A CA 1
ATOM 1348 C C . ALA A 1 178 ? 2.367 -1.847 -4.368 1.00 96.12 178 ALA A C 1
ATOM 1350 O O . ALA A 1 178 ? 3.066 -2.770 -3.955 1.00 96.12 178 ALA A O 1
ATOM 1351 N N . ILE A 1 179 ? 1.559 -1.149 -3.578 1.00 96.88 179 ILE A N 1
ATOM 1352 C CA . ILE A 1 179 ? 1.287 -1.513 -2.189 1.00 96.88 179 ILE A CA 1
ATOM 1353 C C . ILE A 1 179 ? -0.186 -1.843 -2.076 1.00 96.88 179 ILE A C 1
ATOM 1355 O O . ILE A 1 179 ? -1.037 -1.090 -2.559 1.00 96.88 179 ILE A O 1
ATOM 1359 N N . THR A 1 180 ? -0.483 -2.943 -1.405 1.00 97.75 180 THR A N 1
ATOM 1360 C CA . THR A 1 180 ? -1.848 -3.360 -1.110 1.00 97.75 180 THR A CA 1
ATOM 1361 C C . THR A 1 180 ? -2.025 -3.602 0.382 1.00 97.75 180 THR A C 1
ATOM 1363 O O . THR A 1 180 ? -1.063 -3.819 1.124 1.00 97.75 180 THR A O 1
ATOM 1366 N N . VAL A 1 181 ? -3.278 -3.561 0.827 1.00 97.94 181 VAL A N 1
ATOM 1367 C CA . VAL A 1 181 ? -3.674 -3.964 2.175 1.00 97.94 181 VAL A CA 1
ATOM 1368 C C . VAL A 1 181 ? -4.833 -4.947 2.109 1.00 97.94 181 VAL A C 1
ATOM 1370 O O . VAL A 1 181 ? -5.733 -4.811 1.282 1.00 97.94 181 VAL A O 1
ATOM 1373 N N . ILE A 1 182 ? -4.825 -5.937 2.992 1.00 97.62 182 ILE A N 1
ATOM 1374 C CA . ILE A 1 182 ? -5.925 -6.881 3.179 1.00 97.62 182 ILE A CA 1
ATOM 1375 C C . ILE A 1 182 ? -6.211 -7.028 4.670 1.00 97.62 182 ILE A C 1
ATOM 1377 O O . ILE A 1 182 ? -5.304 -7.171 5.493 1.00 97.62 182 ILE A O 1
ATOM 1381 N N . PHE A 1 183 ? -7.496 -7.006 5.010 1.00 97.44 183 PHE A N 1
ATOM 1382 C CA . PHE A 1 183 ? -7.988 -7.252 6.359 1.00 97.44 183 PHE A CA 1
ATOM 1383 C C . PHE A 1 183 ? -8.678 -8.608 6.372 1.00 97.44 183 PHE A C 1
ATOM 1385 O O . PHE A 1 183 ? -9.597 -8.841 5.592 1.00 97.44 183 PHE A O 1
ATOM 1392 N N . THR A 1 184 ? -8.242 -9.518 7.236 1.00 96.56 184 THR A N 1
ATOM 1393 C CA . THR A 1 184 ? -8.841 -10.855 7.364 1.00 96.56 184 THR A CA 1
ATOM 1394 C C . THR A 1 184 ? -9.406 -11.018 8.760 1.00 96.56 184 THR A C 1
ATOM 1396 O O . THR A 1 184 ? -8.689 -10.804 9.736 1.00 96.56 184 THR A O 1
ATOM 1399 N N . GLU A 1 185 ? -10.681 -11.387 8.861 1.00 94.25 185 GLU A N 1
ATOM 1400 C CA . GLU A 1 185 ? -11.305 -11.675 10.150 1.00 94.25 185 GLU A CA 1
ATOM 1401 C C . GLU A 1 185 ? -10.643 -12.912 10.764 1.00 94.25 185 GLU A C 1
ATOM 1403 O O . GLU A 1 185 ? -10.571 -13.981 10.152 1.00 94.25 185 GLU A O 1
ATOM 1408 N N . THR A 1 186 ? -10.123 -12.769 11.977 1.00 86.56 186 THR A N 1
ATOM 1409 C CA . THR A 1 186 ? -9.633 -13.907 12.749 1.00 86.56 186 THR A CA 1
ATOM 1410 C C . THR A 1 186 ? -10.831 -14.524 13.450 1.00 86.56 186 THR A C 1
ATOM 1412 O O . THR A 1 186 ? -11.405 -13.894 14.337 1.00 86.56 186 THR A O 1
ATOM 1415 N N . GLY A 1 187 ? -11.231 -15.732 13.044 1.00 67.75 187 GLY A N 1
ATOM 1416 C CA . GLY A 1 187 ? -12.357 -16.429 13.663 1.00 67.75 187 GLY A CA 1
ATOM 1417 C C . GLY A 1 187 ? -12.210 -16.498 15.186 1.00 67.75 187 GLY A C 1
ATOM 1418 O O . GLY A 1 187 ? -11.119 -16.759 15.697 1.00 67.75 187 GLY A O 1
ATOM 1419 N N . THR A 1 188 ? -13.302 -16.266 15.915 1.00 48.19 188 THR A N 1
ATOM 1420 C CA . THR A 1 188 ? -13.340 -16.518 17.360 1.00 48.19 188 THR A CA 1
ATOM 1421 C C . THR A 1 188 ? -13.187 -18.017 17.590 1.00 48.19 188 THR A C 1
ATOM 1423 O O . THR A 1 188 ? -14.040 -18.787 17.146 1.00 48.19 188 THR A O 1
ATOM 1426 N N . VAL A 1 189 ? -12.093 -18.421 18.239 1.00 38.47 189 VAL A N 1
ATOM 1427 C CA . VAL A 1 189 ? -11.921 -19.789 18.759 1.00 38.47 189 VAL A CA 1
ATOM 1428 C C . VAL A 1 189 ? -12.933 -20.046 19.867 1.00 38.47 189 VAL A C 1
ATOM 1430 O O . VAL A 1 189 ? -13.093 -19.147 20.724 1.00 38.47 189 VAL A O 1
#

Sequence (189 aa):
MAKKLLLLVLTLLLAAGLCGCEKGLEPMQLRAAPVSEETRQVLDLIDNELTLWEYRLNDGTYTMVVDLWVCQNGSWEKTNLLTGPAAGQAEFAMRLTASQAELIILEETGTTRYAIPCPVDVTSQSGTCSYSSLTGESVIEPGKEIPLLARLGWDESTAPVPTDWQNFQDSGCDTGVAITVIFTETGTV

Foldseek 3Di:
DVVVVVVVVVVVVVVVVPPPPPVVFDFKKKAFDDDDPVRVVVCVVPAPQKTKMKIAAGPFKKWKWKWKWKAAQLAIDIDTQDTGTDDRIFMWMWGDDQFKTKIWTDDPVGIDIGIDTDPGRQVVPAPDKDKDAGHGMDGADAPDKFWGIKIFGANDDPPPQDPPCRVVSPRSGNTMMTMIMHIHGDDDD

Mean predicted aligned error: 9.59 Å

pLDDT: mean 84.54, std 15.44, range [38.47, 97.94]